Protein AF-A0A949LQY1-F1 (afdb_monomer)

Radius of gyration: 20.29 Å; Cα contacts (8 Å, |Δi|>4): 662; chains: 1; bounding box: 54×39×62 Å

Foldseek 3Di:
DDKQFPVNCVVQVPFWPVSCQVVDPQWDWDFFFDQFIFIAGVNDFPPQAAQATLEWEEEALHTDFPPDSPGRNRRDPTDTLPQFRIKDWAAAAPCVRRNDRQHGHYIYTHGDAADQADWDKDWDWDWDQLVVAGIKIKTKMKTKDNPDHSFKIKIKIWMWIKDFAQAAAVVVGGTRARIKIKTWMKMKMWGDPDPFKIKIKMKIKMKMKHKHTPDFDADPPPRAGPQHPRYHHDPDIDIDMDMDIDIDMWMWGHDVVDIDID

Nearest PDB structures (foldseek):
  4epa-assembly1_A  TM=8.582E-01  e=1.973E-13  Yersinia pestis
  6i97-assembly1_A  TM=8.049E-01  e=1.473E-07  Pseudomonas aeruginosa
  6z8a-assembly1_A  TM=8.174E-01  e=2.813E-07  Pseudomonas aeruginosa PAO1
  3fhh-assembly1_A  TM=7.488E-01  e=9.575E-08  Shigella dysenteriae
  7xzi-assembly1_7  TM=2.428E-01  e=5.463E-02  Chlamydomonas reinhardtii

Mean predicted aligned error: 7.13 Å

Solvent-accessible surface area (backbone atoms only — not comparable to full-atom values): 13639 Å² total; per-residue (Å²): 116,51,75,45,39,41,71,54,33,61,73,70,66,34,56,43,56,74,56,49,41,78,77,39,90,54,47,47,72,46,67,54,20,75,62,28,32,42,56,24,31,76,80,33,50,52,58,94,84,32,54,53,32,21,48,31,37,23,54,55,88,44,78,51,71,53,89,43,92,82,29,44,34,25,60,40,81,65,60,69,48,78,73,31,46,29,39,39,41,40,78,42,68,34,46,91,86,66,35,92,30,7,60,14,7,37,38,31,42,31,61,57,74,44,42,30,78,48,74,46,72,50,76,49,79,49,75,50,71,42,81,93,43,42,66,26,41,35,44,38,38,37,41,26,38,44,76,35,93,67,32,21,13,38,24,42,34,42,38,42,35,37,44,47,4,67,26,28,21,77,86,79,70,45,69,32,31,28,15,34,38,38,43,36,37,36,44,31,39,33,34,46,81,49,101,40,35,38,41,36,40,37,41,37,41,37,39,38,47,28,34,42,44,60,67,70,64,53,38,92,85,80,65,44,50,67,66,39,98,46,35,43,80,67,99,60,90,46,72,46,78,49,76,49,79,50,76,51,69,40,40,40,37,55,48,102,89,48,78,46,78,84

Sequence (262 aa):
MTALTDSFLAEQHDNSFADFAASVPGLSYASGGPTNNLIAIRGVTTGGSQLGSAVGLYLDDVPLGASTQFGLGFQSFNVNLFDLDRVEVLNGPQGTLYGSNALGGAIRYITKSPDLDTFSARGEIEGSDTGHSSDNDALRGMVNVPLLDGKAAIRVVGLQQFDSGYAQDPTHGRKDVGSARTLGGRISFLAQINEDVDIRLSAYLQGISAMGSDVALRDPVSHAAAAGPYDQSYALAQPSLNTVSVYSGVIDWNLQWAKLTS

Secondary structure (DSSP, 8-state):
-EEEEHHHHHHHT--SHHHHHTTSTTEEEEEEETTEEEEEETTB---TT-SS-SEEEEETTEEES--STTS-TT-------TTEEEEEEEES--HHHH-TT-SSEEEEEEEPPPPSS--EEEEEEEEEE-TTS-EEEEEEEEEEEEEETTTEEEEEEEEEEEE--SEEETTTTEEEETEEEEEEEEEEEEEEEETTEEEEEEEEEEEEEEES-S---B-TTT--BSS-SSB---SS--EEEEEEEEEEEEEEEEETTEEEE-

Structure (mmCIF, N/CA/C/O backbone):
data_AF-A0A949LQY1-F1
#
_entry.id   AF-A0A949LQY1-F1
#
loop_
_atom_site.group_PDB
_atom_site.id
_atom_site.type_symbol
_atom_site.label_atom_id
_atom_site.label_alt_id
_atom_site.label_comp_id
_atom_site.label_asym_id
_atom_site.label_entity_id
_atom_site.label_seq_id
_atom_site.pdbx_PDB_ins_code
_atom_site.Cartn_x
_atom_site.Cartn_y
_atom_site.Cartn_z
_atom_site.occupancy
_atom_site.B_iso_or_equiv
_atom_site.auth_seq_id
_atom_site.auth_comp_id
_atom_site.auth_asym_id
_atom_site.auth_atom_id
_atom_site.pdbx_PDB_model_num
ATOM 1 N N . MET A 1 1 ? -16.092 9.486 -6.643 1.00 82.56 1 MET A N 1
ATOM 2 C CA . MET A 1 1 ? -15.211 8.650 -5.811 1.00 82.56 1 MET A CA 1
ATOM 3 C C . MET A 1 1 ? -15.246 7.258 -6.398 1.00 82.56 1 MET A C 1
ATOM 5 O O . MET A 1 1 ? -16.330 6.828 -6.772 1.00 82.56 1 MET A O 1
ATOM 9 N N . THR A 1 2 ? -14.093 6.614 -6.513 1.00 91.06 2 THR A N 1
ATOM 10 C CA . THR A 1 2 ? -13.969 5.205 -6.906 1.00 91.06 2 THR A CA 1
ATOM 11 C C . THR A 1 2 ? -13.418 4.447 -5.706 1.00 91.06 2 THR A C 1
ATOM 13 O O . THR A 1 2 ? -12.510 4.959 -5.057 1.00 91.06 2 THR A O 1
ATOM 16 N N . ALA A 1 3 ? -13.970 3.280 -5.380 1.00 92.38 3 ALA A N 1
ATOM 17 C CA . ALA A 1 3 ? -13.478 2.432 -4.298 1.00 92.38 3 ALA A CA 1
ATOM 18 C C . ALA A 1 3 ? -13.227 1.022 -4.840 1.00 92.38 3 ALA A C 1
ATOM 20 O O . ALA A 1 3 ? -14.126 0.428 -5.432 1.00 92.38 3 ALA A O 1
ATOM 21 N N . LEU A 1 4 ? -12.009 0.524 -4.652 1.00 92.00 4 LEU A N 1
ATOM 22 C CA . LEU A 1 4 ? -11.552 -0.794 -5.081 1.00 92.00 4 LEU A CA 1
ATOM 23 C C . LEU A 1 4 ? -11.421 -1.668 -3.836 1.00 92.00 4 LEU A C 1
ATOM 25 O O . LEU A 1 4 ? -10.578 -1.390 -2.989 1.00 92.00 4 LEU A O 1
ATOM 29 N N . THR A 1 5 ? -12.290 -2.659 -3.672 1.00 93.25 5 THR A N 1
ATOM 30 C CA . THR A 1 5 ? -12.311 -3.523 -2.480 1.00 93.25 5 THR A CA 1
ATOM 31 C C . THR A 1 5 ? -11.233 -4.603 -2.547 1.00 93.25 5 THR A C 1
ATOM 33 O O . THR A 1 5 ? -10.771 -4.943 -3.633 1.00 93.25 5 THR A O 1
ATOM 36 N N . ASP A 1 6 ? -10.892 -5.207 -1.405 1.00 88.62 6 ASP A N 1
ATOM 37 C CA . ASP A 1 6 ? -9.996 -6.378 -1.330 1.00 88.62 6 ASP A CA 1
ATOM 38 C C . ASP A 1 6 ? -10.349 -7.461 -2.355 1.00 88.62 6 ASP A C 1
ATOM 40 O O . ASP A 1 6 ? -9.479 -7.974 -3.046 1.00 88.62 6 ASP A O 1
ATOM 44 N N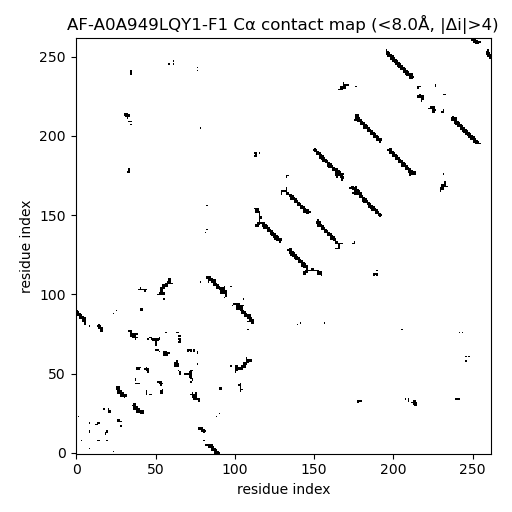 . SER A 1 7 ? -11.640 -7.779 -2.496 1.00 89.00 7 SER A N 1
ATOM 45 C CA . SER A 1 7 ? -12.101 -8.790 -3.449 1.00 89.00 7 SER A CA 1
ATOM 46 C C . SER A 1 7 ? -11.804 -8.409 -4.897 1.00 89.00 7 SER A C 1
ATOM 48 O O . SER A 1 7 ? -11.427 -9.272 -5.678 1.00 89.00 7 SER A O 1
ATOM 50 N N . PHE A 1 8 ? -11.967 -7.131 -5.251 1.00 90.25 8 PHE A N 1
ATOM 51 C CA . PHE A 1 8 ? -11.693 -6.641 -6.599 1.00 90.25 8 PHE A CA 1
ATOM 52 C C . PHE A 1 8 ? -10.191 -6.663 -6.892 1.00 90.25 8 PHE A C 1
ATOM 54 O O . PHE A 1 8 ? -9.782 -7.179 -7.926 1.00 90.25 8 PHE A O 1
ATOM 61 N N . LEU A 1 9 ? -9.378 -6.152 -5.960 1.00 87.88 9 LEU A N 1
ATOM 62 C CA . LEU A 1 9 ? -7.919 -6.129 -6.091 1.00 87.88 9 LEU A CA 1
ATOM 63 C C . LEU A 1 9 ? -7.361 -7.553 -6.206 1.00 87.88 9 LEU A C 1
ATOM 65 O O . LEU A 1 9 ? -6.549 -7.833 -7.080 1.00 87.88 9 LEU A O 1
ATOM 69 N N . ALA A 1 10 ? -7.864 -8.478 -5.383 1.00 86.75 10 ALA A N 1
ATOM 70 C CA . ALA A 1 10 ? -7.473 -9.882 -5.442 1.00 86.75 10 ALA A CA 1
ATOM 71 C C . ALA A 1 10 ? -7.901 -10.567 -6.753 1.00 86.75 10 ALA A C 1
ATOM 73 O O . ALA A 1 10 ? -7.142 -11.369 -7.285 1.00 86.75 10 ALA A O 1
ATOM 74 N N . GLU A 1 11 ? -9.091 -10.264 -7.283 1.00 88.12 11 GLU A N 1
ATOM 75 C CA . GLU A 1 11 ? -9.576 -10.832 -8.550 1.00 88.12 11 GLU A CA 1
ATOM 76 C C . GLU A 1 11 ? -8.788 -10.320 -9.765 1.00 88.12 11 GLU A C 1
ATOM 78 O O . GLU A 1 11 ? -8.568 -11.071 -10.713 1.00 88.12 11 GLU A O 1
ATOM 83 N N . GLN A 1 12 ? -8.345 -9.059 -9.740 1.00 87.00 12 GLN A N 1
ATOM 84 C CA . GLN A 1 12 ? -7.507 -8.478 -10.794 1.00 87.00 12 GLN A CA 1
ATOM 85 C C . GLN A 1 12 ? -6.016 -8.811 -10.648 1.00 87.00 12 GLN A C 1
ATOM 87 O O . GLN A 1 12 ? -5.248 -8.508 -11.555 1.00 87.00 12 GLN A O 1
ATOM 92 N N . HIS A 1 13 ? -5.613 -9.464 -9.550 1.00 85.50 13 HIS A N 1
ATOM 93 C CA . HIS A 1 13 ? -4.207 -9.640 -9.174 1.00 85.50 13 HIS A CA 1
ATOM 94 C C . HIS A 1 13 ? -3.453 -8.304 -9.055 1.00 85.50 13 HIS A C 1
ATOM 96 O O . HIS A 1 13 ? -2.264 -8.212 -9.356 1.00 85.50 13 HIS A O 1
ATOM 102 N N . ASP A 1 14 ? -4.151 -7.264 -8.592 1.00 84.94 14 ASP A N 1
ATOM 103 C CA . ASP A 1 14 ? -3.553 -5.958 -8.352 1.00 84.94 14 ASP A CA 1
ATOM 104 C C . ASP A 1 14 ? -2.689 -6.030 -7.088 1.00 84.94 14 ASP A C 1
ATOM 106 O O . ASP A 1 14 ? -3.180 -6.238 -5.974 1.00 84.94 14 ASP A O 1
ATOM 110 N N . ASN A 1 15 ? -1.387 -5.825 -7.258 1.00 81.81 15 ASN A N 1
ATOM 111 C CA . ASN A 1 15 ? -0.383 -6.004 -6.212 1.00 81.81 15 ASN A CA 1
ATOM 112 C C . ASN A 1 15 ? 0.335 -4.701 -5.852 1.00 81.81 15 ASN A C 1
ATOM 114 O O . ASN A 1 15 ? 0.941 -4.580 -4.781 1.00 81.81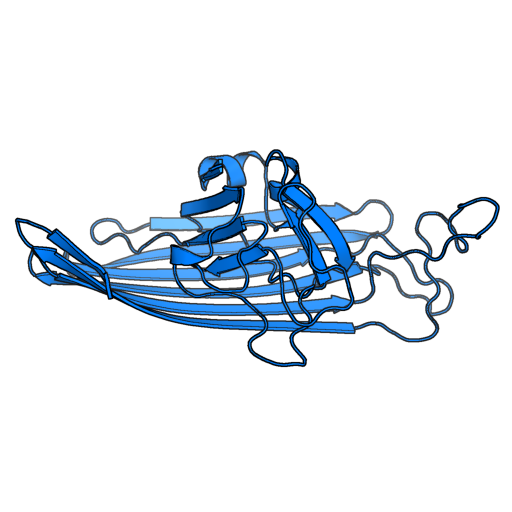 15 ASN A O 1
ATOM 118 N N . SER A 1 16 ? 0.251 -3.725 -6.747 1.00 81.75 16 SER A N 1
ATOM 119 C CA . SER A 1 16 ? 0.954 -2.459 -6.692 1.00 81.75 16 SER A CA 1
ATOM 120 C C . SER A 1 16 ? 0.066 -1.303 -7.144 1.00 81.75 16 SER A C 1
ATOM 122 O O . SER A 1 16 ? -1.012 -1.481 -7.713 1.00 81.75 16 SER A O 1
ATOM 124 N N . PHE A 1 17 ? 0.553 -0.080 -6.937 1.00 83.81 17 PHE A N 1
ATOM 125 C CA . PHE A 1 17 ? -0.104 1.116 -7.454 1.00 83.81 17 PHE A CA 1
ATOM 126 C C . PHE A 1 17 ? -0.355 1.072 -8.969 1.00 83.81 17 PHE A C 1
ATOM 128 O O . PHE A 1 17 ? -1.391 1.545 -9.435 1.00 83.81 17 PHE A O 1
ATOM 135 N N . ALA A 1 18 ? 0.599 0.536 -9.732 1.00 82.19 18 ALA A N 1
ATOM 136 C CA . ALA A 1 18 ? 0.534 0.507 -11.188 1.00 82.19 18 ALA A CA 1
ATOM 137 C C . ALA A 1 18 ? -0.649 -0.330 -11.697 1.00 82.19 18 ALA A C 1
ATOM 139 O O . ALA A 1 18 ? -1.307 0.077 -12.656 1.00 82.19 18 ALA A O 1
ATOM 140 N N . ASP A 1 19 ? -0.943 -1.438 -11.016 1.00 85.38 19 ASP A N 1
ATOM 141 C CA . ASP A 1 19 ? -1.938 -2.420 -11.452 1.00 85.38 19 ASP A CA 1
ATOM 142 C C . ASP A 1 19 ? -3.348 -1.831 -11.348 1.00 85.38 19 ASP A C 1
ATOM 144 O O . ASP A 1 19 ? -4.066 -1.689 -12.344 1.00 85.38 19 ASP A O 1
ATOM 148 N N . PHE A 1 20 ? -3.694 -1.304 -10.167 1.00 87.75 20 PHE A N 1
ATOM 149 C CA . PHE A 1 20 ? -5.020 -0.733 -9.968 1.00 87.75 20 PHE A CA 1
ATOM 150 C C . PHE A 1 20 ? -5.194 0.627 -10.659 1.00 87.75 20 PHE A C 1
ATOM 152 O O . PHE A 1 20 ? -6.325 1.031 -10.939 1.00 87.75 20 PHE A O 1
ATOM 159 N N . ALA A 1 21 ? -4.115 1.367 -10.952 1.00 87.25 21 ALA A N 1
ATOM 160 C CA . ALA A 1 21 ? -4.230 2.695 -11.556 1.00 87.25 21 ALA A CA 1
ATOM 161 C C . ALA A 1 21 ? -4.953 2.660 -12.912 1.00 87.25 21 ALA A C 1
ATOM 163 O O . ALA A 1 21 ? -5.701 3.587 -13.232 1.00 87.25 21 ALA A O 1
ATOM 164 N N . ALA A 1 22 ? -4.782 1.576 -13.675 1.00 85.56 22 ALA A N 1
ATOM 165 C CA . ALA A 1 22 ? -5.444 1.366 -14.960 1.00 85.56 22 ALA A CA 1
ATOM 166 C C . ALA A 1 22 ? -6.965 1.156 -14.839 1.00 85.56 22 ALA A C 1
ATOM 168 O O . ALA A 1 22 ? -7.702 1.449 -15.784 1.00 85.56 22 ALA A O 1
ATOM 169 N N . SER A 1 23 ? -7.456 0.696 -13.684 1.00 88.62 23 SER A N 1
ATOM 170 C CA . SER A 1 23 ? -8.883 0.436 -13.459 1.00 88.62 23 SER A CA 1
ATOM 171 C C . SER A 1 23 ? -9.672 1.677 -13.016 1.00 88.62 23 SER A C 1
ATOM 173 O O . SER A 1 23 ? -10.905 1.650 -12.969 1.00 88.62 23 SER A O 1
ATOM 175 N N . VAL A 1 24 ? -8.998 2.801 -12.732 1.00 91.06 24 VAL A N 1
ATOM 176 C CA . VAL A 1 24 ? -9.630 4.015 -12.199 1.00 91.06 24 VAL A CA 1
ATOM 177 C C . VAL A 1 24 ? -9.727 5.114 -13.268 1.00 91.06 24 VAL A C 1
ATOM 179 O O . VAL A 1 24 ? -8.718 5.701 -13.661 1.00 91.06 24 VAL A O 1
ATOM 182 N N . PRO A 1 25 ? -10.941 5.507 -13.700 1.00 89.44 25 PRO A N 1
ATOM 183 C CA . PRO A 1 25 ? -11.101 6.559 -14.697 1.00 89.44 25 PRO A CA 1
ATOM 184 C C . PRO A 1 25 ? -10.552 7.913 -14.237 1.00 89.44 25 PRO A C 1
ATOM 186 O O . PRO A 1 25 ? -10.909 8.426 -13.173 1.00 89.44 25 PRO A O 1
ATOM 189 N N . GLY A 1 26 ? -9.739 8.535 -15.091 1.00 87.62 26 GLY A N 1
ATOM 190 C CA . GLY A 1 26 ? -9.148 9.847 -14.833 1.00 87.62 26 GLY A CA 1
ATOM 191 C C . GLY A 1 26 ? -7.946 9.822 -13.890 1.00 87.62 26 GLY A C 1
ATOM 192 O O . GLY A 1 26 ? -7.373 10.887 -13.660 1.00 87.62 26 GLY A O 1
ATOM 193 N N . LEU A 1 27 ? -7.551 8.652 -13.381 1.00 89.25 27 LEU A N 1
ATOM 194 C CA . LEU A 1 27 ? -6.242 8.434 -12.783 1.00 89.25 27 LEU A CA 1
ATOM 195 C C . LEU A 1 27 ? -5.252 8.094 -13.901 1.00 89.25 27 LEU A C 1
ATOM 197 O O . LEU A 1 27 ? -5.554 7.343 -14.823 1.00 89.25 27 LEU A O 1
ATOM 201 N N . SER A 1 28 ? -4.075 8.695 -13.843 1.00 88.12 28 SER A N 1
ATOM 202 C CA . SER A 1 28 ? -2.968 8.392 -14.742 1.00 88.12 28 SER A CA 1
ATOM 203 C C . SER A 1 28 ? -1.668 8.521 -13.972 1.00 88.12 28 SER A C 1
ATOM 205 O O . SER A 1 28 ? -1.584 9.291 -13.011 1.00 88.12 28 SER A O 1
ATOM 207 N N . TYR A 1 29 ? -0.654 7.782 -14.395 1.00 84.94 29 TYR A N 1
ATOM 208 C CA . TYR A 1 29 ? 0.667 7.889 -13.809 1.00 84.94 29 TYR A CA 1
ATOM 209 C C . TYR A 1 29 ? 1.750 7.769 -14.874 1.00 84.94 29 TYR A C 1
ATOM 211 O O . TYR A 1 29 ? 1.517 7.239 -15.960 1.00 84.94 29 TYR A O 1
ATOM 219 N N . ALA A 1 30 ? 2.931 8.280 -14.553 1.00 82.00 30 ALA A N 1
ATOM 220 C CA . ALA A 1 30 ? 4.146 8.049 -15.316 1.00 82.00 30 ALA A CA 1
ATOM 221 C C . ALA A 1 30 ? 5.200 7.449 -14.382 1.00 82.00 30 ALA A C 1
ATOM 223 O O . ALA A 1 30 ? 5.549 8.076 -13.379 1.00 82.00 30 ALA A O 1
ATOM 224 N N . SER A 1 31 ? 5.682 6.246 -14.705 1.00 79.69 31 SER A N 1
ATOM 225 C CA . SER A 1 31 ? 6.779 5.609 -13.970 1.00 79.69 31 SER A CA 1
ATOM 226 C C . SER A 1 31 ? 8.123 6.192 -14.399 1.00 79.69 31 SER A C 1
ATOM 228 O O . SER A 1 31 ? 8.407 6.330 -15.589 1.00 79.69 31 SER A O 1
ATOM 230 N N . GLY A 1 32 ? 8.952 6.528 -13.419 1.00 77.12 32 GLY A N 1
ATOM 231 C CA . GLY A 1 32 ? 10.391 6.731 -13.565 1.00 77.12 32 GLY A CA 1
ATOM 232 C C . GLY A 1 32 ? 11.205 5.563 -12.999 1.00 77.12 32 GLY A C 1
ATOM 233 O O . GLY A 1 32 ? 12.428 5.664 -12.927 1.00 77.12 32 GLY A O 1
ATOM 234 N N . GLY A 1 33 ? 10.552 4.487 -12.564 1.00 79.19 33 GLY A N 1
ATOM 235 C CA . GLY A 1 33 ? 11.136 3.342 -11.873 1.00 79.19 33 GLY A CA 1
ATOM 236 C C . GLY A 1 33 ? 10.279 2.904 -10.678 1.00 79.19 33 GLY A C 1
ATOM 237 O O . GLY A 1 33 ? 9.401 3.651 -10.238 1.00 79.19 33 GLY A O 1
ATOM 238 N N . PRO A 1 34 ? 10.580 1.752 -10.057 1.00 77.19 34 PRO A N 1
ATOM 239 C CA . PRO A 1 34 ? 9.692 1.132 -9.066 1.00 77.19 34 PRO A CA 1
ATOM 240 C C . PRO A 1 34 ? 9.375 1.961 -7.812 1.00 77.19 34 PRO A C 1
ATOM 242 O O . PRO A 1 34 ? 8.372 1.727 -7.140 1.00 77.19 34 PRO A O 1
ATOM 245 N N . THR A 1 35 ? 10.221 2.942 -7.483 1.00 76.56 35 THR A N 1
ATOM 246 C CA . THR A 1 35 ? 10.049 3.841 -6.326 1.00 76.56 35 THR A CA 1
ATOM 247 C C . THR A 1 35 ? 9.739 5.287 -6.727 1.00 76.56 35 THR A C 1
ATOM 249 O O . THR A 1 35 ? 9.868 6.195 -5.905 1.00 76.56 35 THR A O 1
ATOM 252 N N . ASN A 1 36 ? 9.433 5.548 -7.998 1.00 76.69 36 ASN A N 1
ATOM 253 C CA . ASN A 1 36 ? 9.287 6.898 -8.531 1.00 76.69 36 ASN A CA 1
ATOM 254 C C . ASN A 1 36 ? 8.146 6.933 -9.551 1.00 76.69 36 ASN A C 1
ATOM 256 O O . ASN A 1 36 ? 8.359 6.637 -10.721 1.00 76.69 36 ASN A O 1
ATOM 260 N N . ASN A 1 37 ? 6.946 7.318 -9.111 1.00 78.00 37 ASN A N 1
ATOM 261 C CA . ASN A 1 37 ? 5.798 7.485 -9.997 1.00 78.00 37 ASN A CA 1
ATOM 262 C C . ASN A 1 37 ? 5.235 8.894 -9.855 1.00 78.00 37 ASN A C 1
ATOM 264 O O . ASN A 1 37 ? 4.895 9.344 -8.758 1.00 78.00 37 ASN A O 1
ATOM 268 N N . LEU A 1 38 ? 5.061 9.565 -10.987 1.00 81.31 38 LEU A N 1
ATOM 269 C CA . LEU A 1 38 ? 4.325 10.813 -11.058 1.00 81.31 38 LEU A CA 1
ATOM 270 C C . LEU A 1 38 ? 2.838 10.502 -11.204 1.00 81.31 38 LEU A C 1
ATOM 272 O O . LEU A 1 38 ? 2.417 9.989 -12.237 1.00 81.31 38 LEU A O 1
ATOM 276 N N . ILE A 1 39 ? 2.046 10.832 -10.188 1.00 84.25 39 ILE A N 1
ATOM 277 C CA . ILE A 1 39 ? 0.601 10.590 -10.180 1.00 84.25 39 ILE A CA 1
ATOM 278 C C . ILE A 1 39 ? -0.133 11.846 -10.658 1.00 84.25 39 ILE A C 1
ATOM 280 O O . ILE A 1 39 ? 0.217 12.975 -10.295 1.00 84.25 39 ILE A O 1
ATOM 284 N N . ALA A 1 40 ? -1.171 11.651 -11.469 1.00 87.38 40 ALA A N 1
ATOM 285 C CA . ALA A 1 40 ? -2.065 12.705 -11.914 1.00 87.38 40 ALA A CA 1
ATOM 286 C C . ALA A 1 40 ? -3.522 12.236 -11.867 1.00 87.38 40 ALA A C 1
ATOM 288 O O . ALA A 1 40 ? -3.864 11.173 -12.385 1.00 87.38 40 ALA A O 1
ATOM 289 N N . ILE A 1 41 ? -4.397 13.069 -11.304 1.00 87.88 41 ILE A N 1
ATOM 290 C CA . ILE A 1 41 ? -5.848 12.867 -11.341 1.00 87.88 41 ILE A CA 1
ATOM 291 C C . ILE A 1 41 ? -6.464 13.991 -12.170 1.00 87.88 41 ILE A C 1
ATOM 293 O O . ILE A 1 41 ? -6.213 15.169 -11.916 1.00 87.88 41 ILE A O 1
ATOM 297 N N . ARG A 1 42 ? -7.251 13.629 -13.191 1.00 87.56 42 ARG A N 1
ATOM 298 C CA . ARG A 1 42 ? -7.832 14.551 -14.187 1.00 87.56 42 ARG A CA 1
ATOM 299 C C . ARG A 1 42 ? -6.783 15.457 -14.850 1.00 87.56 42 ARG A C 1
ATOM 301 O O . ARG A 1 42 ? -7.055 16.619 -15.137 1.00 87.56 42 ARG A O 1
ATOM 308 N N . GLY A 1 43 ? -5.575 14.931 -15.061 1.00 85.06 43 GLY A N 1
ATOM 309 C CA . GLY A 1 43 ? -4.448 15.668 -15.642 1.00 85.06 43 GLY A CA 1
ATOM 310 C C . GLY A 1 43 ? -3.794 16.694 -14.708 1.00 85.06 43 GLY A C 1
ATOM 311 O O . GLY A 1 43 ? -2.880 17.396 -15.131 1.00 85.06 43 GLY A O 1
ATOM 312 N N . VAL A 1 44 ? -4.224 16.791 -13.446 1.00 84.19 44 VAL A N 1
ATOM 313 C CA . VAL A 1 44 ? -3.619 17.693 -12.462 1.00 84.19 44 VAL A CA 1
ATOM 314 C C . VAL A 1 44 ? -2.447 16.984 -11.791 1.00 84.19 44 VAL A C 1
ATOM 316 O O . VAL A 1 44 ? -2.626 15.983 -11.097 1.00 84.19 44 VAL A O 1
ATOM 319 N N . THR A 1 45 ? -1.246 17.517 -11.998 1.00 82.31 45 THR A N 1
ATOM 320 C CA . THR A 1 45 ? 0.004 17.035 -11.406 1.00 82.31 45 THR A CA 1
ATOM 321 C C . THR A 1 45 ? 0.976 18.194 -11.212 1.00 82.31 45 THR A C 1
ATOM 323 O O . THR A 1 45 ? 0.871 19.221 -11.882 1.00 82.31 45 THR A O 1
ATOM 326 N N . THR A 1 46 ? 1.922 18.042 -10.293 1.00 72.50 46 THR A N 1
ATOM 327 C CA . THR A 1 46 ? 3.002 19.010 -10.048 1.00 72.50 46 THR A CA 1
ATOM 328 C C . THR A 1 46 ? 4.201 18.802 -10.984 1.00 72.50 46 THR A C 1
ATOM 330 O O . THR A 1 46 ? 5.127 19.616 -11.013 1.00 72.50 46 THR A O 1
ATOM 333 N N . GLY A 1 47 ? 4.174 17.742 -11.802 1.00 71.38 47 GLY A N 1
ATOM 334 C CA . GLY A 1 47 ? 5.278 17.370 -12.685 1.00 71.38 47 GLY A CA 1
ATOM 335 C C . GLY A 1 47 ? 6.459 16.748 -11.930 1.00 71.38 47 GLY A C 1
ATOM 336 O O . GLY A 1 47 ? 6.483 16.671 -10.705 1.00 71.38 47 GLY A O 1
ATOM 337 N N . GLY A 1 48 ? 7.480 16.308 -12.667 1.00 63.19 48 GLY A N 1
ATOM 338 C CA . GLY A 1 48 ? 8.637 15.590 -12.113 1.00 63.19 48 GLY A CA 1
ATOM 339 C C . GLY A 1 48 ? 9.719 16.466 -11.468 1.00 63.19 48 GLY A C 1
ATOM 340 O O . GLY A 1 48 ? 10.865 16.039 -11.381 1.00 63.19 48 GLY A O 1
ATOM 341 N N . SER A 1 49 ? 9.433 17.717 -11.092 1.00 58.19 49 SER A N 1
ATOM 342 C CA . SER A 1 49 ? 10.470 18.650 -10.593 1.00 58.19 49 SER A CA 1
ATOM 343 C C . SER A 1 49 ? 10.022 19.553 -9.441 1.00 58.19 49 SER A C 1
ATOM 345 O O . SER A 1 49 ? 10.775 20.430 -9.024 1.00 58.19 49 SER A O 1
ATOM 347 N N . GLN A 1 50 ? 8.811 19.359 -8.918 1.00 61.28 50 GLN A N 1
ATOM 348 C CA . GLN A 1 50 ? 8.283 20.142 -7.802 1.00 61.28 50 GLN A CA 1
ATOM 349 C C . GLN A 1 50 ? 8.306 19.344 -6.490 1.00 61.28 50 GLN A C 1
ATOM 351 O O . GLN A 1 50 ? 8.219 18.117 -6.474 1.00 61.28 50 GLN A O 1
ATOM 356 N N . LEU A 1 51 ? 8.432 20.071 -5.377 1.00 58.09 51 LEU A N 1
ATOM 357 C CA . LEU A 1 51 ? 8.558 19.509 -4.025 1.00 58.09 51 LEU A CA 1
ATOM 358 C C . LEU A 1 51 ? 7.225 18.999 -3.444 1.00 58.09 51 LEU A C 1
ATOM 360 O O . LEU A 1 51 ? 7.232 18.225 -2.496 1.00 58.09 51 LEU A O 1
ATOM 364 N N . GLY A 1 52 ? 6.085 19.432 -3.991 1.00 62.88 52 GLY A N 1
ATOM 365 C CA . GLY A 1 52 ? 4.748 19.004 -3.563 1.00 62.88 52 GLY A CA 1
ATOM 366 C C . GLY A 1 52 ? 4.121 17.996 -4.525 1.00 62.88 52 GLY A C 1
ATOM 367 O O . GLY A 1 52 ? 4.494 17.943 -5.696 1.00 62.88 52 GLY A O 1
ATOM 368 N N . SER A 1 53 ? 3.139 17.231 -4.044 1.00 73.12 53 SER A N 1
ATOM 369 C CA . SER A 1 53 ? 2.266 16.399 -4.886 1.00 73.12 53 SER A CA 1
ATOM 370 C C . SER A 1 53 ? 0.923 17.100 -5.104 1.00 73.12 53 SER A C 1
ATOM 372 O O . SER A 1 53 ? 0.389 17.719 -4.185 1.00 73.12 53 SER A O 1
ATOM 374 N N . ALA A 1 54 ? 0.356 16.992 -6.308 1.00 80.06 54 ALA A N 1
ATOM 375 C CA . ALA A 1 54 ? -1.013 17.446 -6.573 1.00 80.06 54 ALA A CA 1
ATOM 376 C C . ALA A 1 54 ? -2.073 16.462 -6.055 1.00 80.06 54 ALA A C 1
ATOM 378 O O . ALA A 1 54 ? -3.244 16.831 -5.944 1.00 80.06 54 ALA A O 1
ATOM 379 N N . VAL A 1 55 ? -1.671 15.214 -5.805 1.00 84.38 55 VAL A N 1
ATOM 380 C CA . VAL A 1 55 ? -2.528 14.122 -5.345 1.00 84.38 55 VAL A CA 1
ATOM 381 C C . VAL A 1 55 ? -2.033 13.652 -3.983 1.00 84.38 55 VAL A C 1
ATOM 383 O O . VAL A 1 55 ? -0.885 13.223 -3.848 1.00 84.38 55 VAL A O 1
ATOM 386 N N . GLY A 1 56 ? -2.894 13.726 -2.973 1.00 85.50 56 GLY A N 1
ATOM 387 C CA . GLY A 1 56 ? -2.545 13.315 -1.618 1.00 85.50 56 GLY A CA 1
ATOM 388 C C . GLY A 1 56 ? -2.625 11.799 -1.497 1.00 85.50 56 GLY A C 1
ATOM 389 O O . GLY A 1 56 ? -3.628 11.219 -1.899 1.00 85.50 56 GLY A O 1
ATOM 390 N N . LEU A 1 57 ? -1.597 11.152 -0.958 1.00 86.62 57 LEU A N 1
ATOM 391 C CA . LEU A 1 57 ? -1.633 9.724 -0.646 1.00 86.62 57 LEU A CA 1
ATOM 392 C C . LEU A 1 57 ? -1.845 9.556 0.858 1.00 86.62 57 LEU A C 1
ATOM 394 O O . LEU A 1 57 ? -1.303 10.332 1.639 1.00 86.62 57 LEU A O 1
ATOM 398 N N . TYR A 1 58 ? -2.624 8.560 1.270 1.00 88.38 58 TYR A N 1
ATOM 399 C CA . TYR A 1 58 ? -2.917 8.283 2.679 1.00 88.38 58 TYR A CA 1
ATOM 400 C C . TYR A 1 58 ? -2.916 6.782 2.939 1.00 88.38 58 TYR A C 1
ATOM 402 O O . TYR A 1 58 ? -3.479 6.033 2.146 1.00 88.38 58 TYR A O 1
ATOM 410 N N . LEU A 1 59 ? -2.332 6.355 4.057 1.00 90.50 59 LEU A N 1
ATOM 411 C CA . LEU A 1 59 ? -2.543 5.027 4.628 1.00 90.50 59 LEU A CA 1
ATOM 412 C C . LEU A 1 59 ? -3.442 5.197 5.846 1.00 90.50 59 LEU A C 1
ATOM 414 O O . LEU A 1 59 ? -3.070 5.874 6.805 1.00 90.50 59 LEU A O 1
ATOM 418 N N . ASP A 1 60 ? -4.632 4.617 5.778 1.00 90.00 60 ASP A N 1
ATOM 419 C CA . ASP A 1 60 ? -5.774 4.966 6.610 1.00 90.00 60 ASP A CA 1
ATOM 420 C C . ASP A 1 60 ? -6.027 6.491 6.567 1.00 90.00 60 ASP A C 1
ATOM 422 O O . ASP A 1 60 ? -6.395 7.043 5.524 1.00 90.00 60 ASP A O 1
ATOM 426 N N . ASP A 1 61 ? -5.790 7.176 7.687 1.00 86.50 61 ASP A N 1
ATOM 427 C CA . ASP A 1 61 ? -5.922 8.628 7.843 1.00 86.50 61 ASP A CA 1
ATOM 428 C C . ASP A 1 61 ? -4.568 9.343 7.956 1.00 86.50 61 ASP A C 1
ATOM 430 O O . ASP A 1 61 ? -4.507 10.561 8.128 1.00 86.50 61 ASP A O 1
ATOM 434 N N . VAL A 1 62 ? -3.459 8.607 7.824 1.00 87.31 62 VAL A N 1
ATOM 435 C CA . VAL A 1 62 ? -2.114 9.180 7.892 1.00 87.31 62 VAL A CA 1
ATOM 436 C C . VAL A 1 62 ? -1.647 9.568 6.488 1.00 87.31 62 VAL A C 1
ATOM 438 O O . VAL A 1 62 ? -1.573 8.697 5.617 1.00 87.31 62 VAL A O 1
ATOM 441 N N . PRO A 1 63 ? -1.296 10.844 6.236 1.00 84.75 63 PRO A N 1
ATOM 442 C CA . PRO A 1 63 ? -0.767 11.257 4.943 1.00 84.75 63 PRO A CA 1
ATOM 443 C C . PRO A 1 63 ? 0.575 10.577 4.659 1.00 84.75 63 PRO A C 1
ATOM 445 O O . PRO A 1 63 ? 1.531 10.696 5.425 1.00 84.75 63 PRO A O 1
ATOM 448 N N . LEU A 1 64 ? 0.653 9.916 3.510 1.00 79.69 64 LEU A N 1
ATOM 449 C CA . LEU A 1 64 ? 1.886 9.466 2.886 1.00 79.69 64 LEU A CA 1
ATOM 450 C C . LEU A 1 64 ? 2.355 10.580 1.950 1.00 79.69 64 LEU A C 1
ATOM 452 O O . LEU A 1 64 ? 1.687 10.937 0.981 1.00 79.69 64 LEU A O 1
ATOM 456 N N . GLY A 1 65 ? 3.493 11.189 2.248 1.00 68.50 65 GLY A N 1
ATOM 457 C CA . GLY A 1 65 ? 3.936 12.339 1.478 1.00 68.50 65 GLY A CA 1
ATOM 458 C C . GLY A 1 65 ? 5.288 12.847 1.919 1.00 68.50 65 GLY A C 1
ATOM 459 O O . GLY A 1 65 ? 5.712 12.664 3.059 1.00 68.50 65 GLY A O 1
ATOM 460 N N . ALA A 1 66 ? 5.951 13.534 1.002 1.00 57.59 66 ALA A N 1
ATOM 461 C CA . ALA A 1 66 ? 7.127 14.309 1.313 1.00 57.59 66 ALA A CA 1
ATOM 462 C C . ALA A 1 66 ? 6.808 15.417 2.327 1.00 57.59 66 ALA A C 1
ATOM 464 O O . ALA A 1 66 ? 6.227 16.445 1.992 1.00 57.59 66 ALA A O 1
ATOM 465 N N . SER A 1 67 ? 7.225 15.219 3.573 1.00 46.97 67 SER A N 1
ATOM 466 C CA . SER A 1 67 ? 7.263 16.254 4.613 1.00 46.97 67 SER A CA 1
ATOM 467 C C . SER A 1 67 ? 8.574 17.053 4.596 1.00 46.97 67 SER A C 1
ATOM 469 O O . SER A 1 67 ? 8.772 17.946 5.417 1.00 46.97 67 SER A O 1
ATOM 471 N N . THR A 1 68 ? 9.487 16.741 3.667 1.00 45.34 68 THR A N 1
ATOM 472 C CA . THR A 1 68 ? 10.815 17.357 3.562 1.00 45.34 68 THR A CA 1
ATOM 473 C C . THR A 1 68 ? 11.120 17.776 2.126 1.00 45.34 68 THR A C 1
ATOM 475 O O . THR A 1 68 ? 10.646 17.156 1.181 1.00 45.34 68 THR A O 1
ATOM 478 N N . GLN A 1 69 ? 11.992 18.775 1.964 1.00 40.88 69 GLN A N 1
ATOM 479 C CA . GLN A 1 69 ? 12.511 19.250 0.670 1.00 40.88 69 GLN A CA 1
ATOM 480 C C . GLN A 1 69 ? 13.233 18.178 -0.175 1.00 40.88 69 GLN A C 1
ATOM 482 O O . GLN A 1 69 ? 13.538 18.419 -1.338 1.00 40.88 69 GLN A O 1
ATOM 487 N N . PHE A 1 70 ? 13.542 17.016 0.409 1.00 48.00 70 PHE A N 1
ATOM 488 C CA . PHE A 1 70 ? 14.167 15.880 -0.275 1.00 48.00 70 PHE A CA 1
ATOM 489 C C . PHE A 1 70 ? 13.170 14.766 -0.601 1.00 48.00 70 PHE A C 1
ATOM 491 O O . PHE A 1 70 ? 13.472 13.884 -1.403 1.00 48.00 70 PHE A O 1
ATOM 498 N N . GLY A 1 71 ? 11.974 14.812 -0.009 1.00 52.16 71 GLY A N 1
ATOM 499 C CA . GLY A 1 71 ? 10.838 14.062 -0.503 1.00 52.16 71 GLY A CA 1
ATOM 500 C C . GLY A 1 71 ? 10.370 14.761 -1.771 1.00 52.16 71 GLY A C 1
ATOM 501 O O . GLY A 1 71 ? 9.691 15.779 -1.750 1.00 52.16 71 GLY A O 1
ATOM 502 N N . LEU A 1 72 ? 10.831 14.284 -2.908 1.00 52.84 72 LEU A N 1
ATOM 503 C CA . LEU A 1 72 ? 10.382 14.831 -4.171 1.00 52.84 72 LEU A CA 1
ATOM 504 C C . LEU A 1 72 ? 8.923 14.395 -4.400 1.00 52.84 72 LEU A C 1
ATOM 506 O O . LEU A 1 72 ? 8.585 13.250 -4.102 1.00 52.84 72 LEU A O 1
ATOM 510 N N . GLY A 1 73 ? 8.057 15.270 -4.925 1.00 49.25 73 GLY A N 1
ATOM 511 C CA . GLY A 1 73 ? 6.606 15.030 -5.076 1.00 49.25 73 GLY A CA 1
ATOM 512 C C . GLY A 1 73 ? 6.205 13.878 -6.015 1.00 49.25 73 GLY A C 1
ATOM 513 O O . GLY A 1 73 ? 5.022 13.635 -6.225 1.00 49.25 73 GLY A O 1
ATOM 514 N N . PHE A 1 74 ? 7.192 13.181 -6.572 1.00 51.00 74 PHE A N 1
ATOM 515 C CA . PHE A 1 74 ? 7.101 12.023 -7.462 1.00 51.00 74 PHE A CA 1
ATOM 516 C C . PHE A 1 74 ? 7.583 10.717 -6.796 1.00 51.00 74 PHE A C 1
ATOM 518 O O . PHE A 1 74 ? 7.597 9.656 -7.413 1.00 51.00 74 PHE A O 1
ATOM 525 N N . GLN A 1 75 ? 7.944 10.759 -5.509 1.00 58.59 75 GLN A N 1
ATOM 526 C CA . GLN A 1 75 ? 8.108 9.558 -4.688 1.00 58.59 75 GLN A CA 1
ATOM 527 C C . GLN A 1 75 ? 6.713 8.995 -4.395 1.00 58.59 75 GLN A C 1
ATOM 529 O O . GLN A 1 75 ? 6.052 9.383 -3.432 1.00 58.59 75 GLN A O 1
ATOM 534 N N . SER A 1 76 ? 6.233 8.119 -5.274 1.00 61.25 76 SER A N 1
ATOM 535 C CA . SER A 1 76 ? 5.026 7.351 -5.006 1.00 61.25 76 SER A CA 1
ATOM 536 C C . SER A 1 76 ? 5.367 6.259 -4.007 1.00 61.25 76 SER A C 1
ATOM 538 O O . SER A 1 76 ? 6.241 5.423 -4.242 1.00 61.25 76 SER A O 1
ATOM 540 N N . PHE A 1 77 ? 4.684 6.291 -2.869 1.00 69.62 77 PHE A N 1
ATOM 541 C CA . PHE A 1 77 ? 4.730 5.209 -1.905 1.00 69.62 77 PHE A CA 1
ATOM 542 C C . PHE A 1 77 ? 3.886 4.070 -2.470 1.00 69.62 77 PHE A C 1
ATOM 544 O O . PHE A 1 77 ? 2.657 4.107 -2.412 1.00 69.62 77 PHE A O 1
ATOM 551 N N . ASN A 1 78 ? 4.556 3.094 -3.080 1.00 77.00 78 ASN A N 1
ATOM 552 C CA . ASN A 1 78 ? 3.920 1.903 -3.625 1.00 77.00 78 ASN A CA 1
ATOM 553 C C . ASN A 1 78 ? 3.540 0.974 -2.464 1.00 77.00 78 ASN A C 1
ATOM 555 O O . ASN A 1 78 ? 4.298 0.081 -2.096 1.00 77.00 78 ASN A O 1
ATOM 559 N N . VAL A 1 79 ? 2.425 1.281 -1.800 1.00 84.06 79 VAL A N 1
ATOM 560 C CA . VAL A 1 79 ? 1.880 0.486 -0.693 1.00 84.06 79 VAL A CA 1
ATOM 561 C C . VAL A 1 79 ? 1.422 -0.854 -1.255 1.00 84.06 79 VAL A C 1
ATOM 563 O O . VAL A 1 79 ? 0.649 -0.883 -2.210 1.00 84.06 79 VAL A O 1
ATOM 566 N N . ASN A 1 80 ? 1.885 -1.955 -0.667 1.00 87.19 80 ASN A N 1
ATOM 567 C CA . ASN A 1 80 ? 1.405 -3.274 -1.062 1.00 87.19 80 ASN A CA 1
ATOM 568 C C . ASN A 1 80 ? -0.093 -3.423 -0.739 1.00 87.19 80 ASN A C 1
ATOM 570 O O . ASN A 1 80 ? -0.553 -3.002 0.325 1.00 87.19 80 ASN A O 1
ATOM 574 N N . LEU A 1 81 ? -0.849 -4.025 -1.658 1.00 90.31 81 LEU A N 1
ATOM 575 C CA . LEU A 1 81 ? -2.311 -4.081 -1.570 1.00 90.31 81 LEU A CA 1
ATOM 576 C C . LEU A 1 81 ? -2.849 -5.272 -0.765 1.00 90.31 81 LEU A C 1
ATOM 578 O O . LEU A 1 81 ? -4.050 -5.343 -0.495 1.00 90.31 81 LEU A O 1
ATOM 582 N N . PHE A 1 82 ? -1.982 -6.195 -0.346 1.00 93.38 82 PHE A N 1
ATOM 583 C CA . PHE A 1 82 ? -2.392 -7.347 0.441 1.00 93.38 82 PHE A CA 1
ATOM 584 C C . PHE A 1 82 ? -2.922 -6.921 1.809 1.00 93.38 82 PHE A C 1
ATOM 586 O O . PHE A 1 82 ? -2.308 -6.143 2.542 1.00 93.38 82 PHE A O 1
ATOM 593 N N . ASP A 1 83 ? -4.063 -7.498 2.179 1.00 94.31 83 ASP A N 1
ATOM 594 C CA . ASP A 1 83 ? -4.729 -7.238 3.450 1.00 94.31 83 ASP A CA 1
ATOM 595 C C . ASP A 1 83 ? -5.194 -5.782 3.661 1.00 94.31 83 ASP A C 1
ATOM 597 O O . ASP A 1 83 ? -5.298 -5.279 4.792 1.00 94.31 83 ASP A O 1
ATOM 601 N N . LEU A 1 84 ? -5.498 -5.096 2.561 1.00 94.00 84 LEU A N 1
ATOM 602 C CA . LEU A 1 84 ? -6.298 -3.879 2.572 1.00 94.00 84 LEU A CA 1
ATOM 603 C C . LEU A 1 84 ? -7.784 -4.226 2.605 1.00 94.00 84 LEU A C 1
ATOM 605 O O . LEU A 1 84 ? -8.201 -5.281 2.145 1.00 94.00 84 LEU A O 1
ATOM 609 N N . ASP A 1 85 ? -8.594 -3.349 3.186 1.00 94.81 85 ASP A N 1
ATOM 610 C CA . ASP A 1 85 ? -10.046 -3.413 3.045 1.00 94.81 85 ASP A CA 1
ATOM 611 C C . ASP A 1 85 ? -10.450 -2.865 1.673 1.00 94.81 85 ASP A C 1
ATOM 613 O O . ASP A 1 85 ? -11.220 -3.485 0.933 1.00 94.81 85 ASP A O 1
ATOM 617 N N . ARG A 1 86 ? -9.875 -1.709 1.313 1.00 94.69 86 ARG A N 1
ATOM 618 C CA . ARG A 1 86 ? -10.099 -1.049 0.025 1.00 94.69 86 ARG A CA 1
ATOM 619 C C . ARG A 1 86 ? -9.084 0.052 -0.278 1.00 94.69 86 ARG A C 1
ATOM 621 O O . ARG A 1 86 ? -8.473 0.619 0.626 1.00 94.69 86 ARG A O 1
ATOM 628 N N . VAL A 1 87 ? -8.998 0.423 -1.552 1.00 94.38 87 VAL A N 1
ATOM 629 C CA . VAL A 1 87 ? -8.362 1.653 -2.037 1.00 94.38 87 VAL A CA 1
ATOM 630 C C . VAL A 1 87 ? -9.439 2.634 -2.488 1.00 94.38 87 VAL A C 1
ATOM 632 O O . VAL A 1 87 ? -10.293 2.299 -3.304 1.00 94.38 87 VAL A O 1
ATOM 635 N N . GLU A 1 88 ? -9.410 3.860 -1.977 1.00 93.94 88 GLU A N 1
ATOM 636 C CA . GLU A 1 88 ? -10.341 4.924 -2.353 1.00 93.94 88 GLU A CA 1
ATOM 637 C C . GLU A 1 88 ? -9.632 5.991 -3.186 1.00 93.94 88 GLU A C 1
ATOM 639 O O . GLU A 1 88 ? -8.644 6.572 -2.743 1.00 93.94 88 GLU A O 1
ATOM 644 N N . VAL A 1 89 ? -10.172 6.312 -4.362 1.00 92.31 89 VAL A N 1
ATOM 645 C CA . VAL A 1 89 ? -9.708 7.415 -5.210 1.00 92.31 89 VAL A CA 1
ATOM 646 C C . VAL A 1 89 ? -10.751 8.531 -5.236 1.00 92.31 89 VAL A C 1
ATOM 648 O O . VAL A 1 89 ? -11.884 8.390 -5.723 1.00 92.31 89 VAL A O 1
ATOM 651 N N . LEU A 1 90 ? -10.351 9.678 -4.697 1.00 92.25 90 LEU A N 1
ATOM 652 C CA . LEU A 1 90 ? -11.128 10.905 -4.608 1.00 92.25 90 LEU A CA 1
ATOM 653 C C . LEU A 1 90 ? -10.711 11.840 -5.742 1.00 92.25 90 LEU A C 1
ATOM 655 O O . LEU A 1 90 ? -9.620 12.400 -5.735 1.00 92.25 90 LEU A O 1
ATOM 659 N N . ASN A 1 91 ? -11.600 12.016 -6.720 1.00 89.38 91 ASN A N 1
ATOM 660 C CA . ASN A 1 91 ? -11.352 12.859 -7.887 1.00 89.38 91 ASN A CA 1
ATOM 661 C C . ASN A 1 91 ? -11.708 14.331 -7.622 1.00 89.38 91 ASN A C 1
ATOM 663 O O . ASN A 1 91 ? -12.842 14.628 -7.242 1.00 89.38 91 ASN A O 1
ATOM 667 N N . GLY A 1 92 ? -10.795 15.248 -7.953 1.00 86.38 92 GLY A N 1
ATOM 668 C CA . GLY A 1 92 ? -10.972 16.698 -7.814 1.00 86.38 92 GLY A CA 1
ATOM 669 C C . GLY A 1 92 ? -10.502 17.250 -6.462 1.00 86.38 92 GLY A C 1
ATOM 670 O O . GLY A 1 92 ? -10.183 16.466 -5.575 1.00 86.38 92 GLY A O 1
ATOM 671 N N . PRO A 1 93 ? -10.468 18.584 -6.287 1.00 89.06 93 PRO A N 1
ATOM 672 C CA . PRO A 1 93 ? -9.864 19.212 -5.115 1.00 89.06 93 PRO A CA 1
ATOM 673 C C . PRO A 1 93 ? -10.455 18.728 -3.786 1.00 89.06 93 PRO A C 1
ATOM 675 O O . PRO A 1 93 ? -11.667 18.762 -3.584 1.00 89.06 93 PRO A O 1
ATOM 678 N N . GLN A 1 94 ? -9.579 18.326 -2.869 1.00 84.62 94 GLN A N 1
ATOM 679 C CA . GLN A 1 94 ? -9.905 17.772 -1.552 1.00 84.62 94 GLN A CA 1
ATOM 680 C C . GLN A 1 94 ? -9.273 18.582 -0.397 1.00 84.62 94 GLN A C 1
ATOM 682 O O . GLN A 1 94 ? -9.076 18.082 0.709 1.00 84.62 94 GLN A O 1
ATOM 687 N N . GLY A 1 95 ? -8.961 19.861 -0.637 1.00 77.94 95 GLY A N 1
ATOM 688 C CA . GLY A 1 95 ? -8.163 20.690 0.276 1.00 77.94 95 GLY A CA 1
ATOM 689 C C . GLY A 1 95 ? -8.755 20.916 1.672 1.00 77.94 95 GLY A C 1
ATOM 690 O O . GLY A 1 95 ? -7.999 21.108 2.619 1.00 77.94 95 GLY A O 1
ATOM 691 N N . THR A 1 96 ? -10.080 20.857 1.834 1.00 79.88 96 THR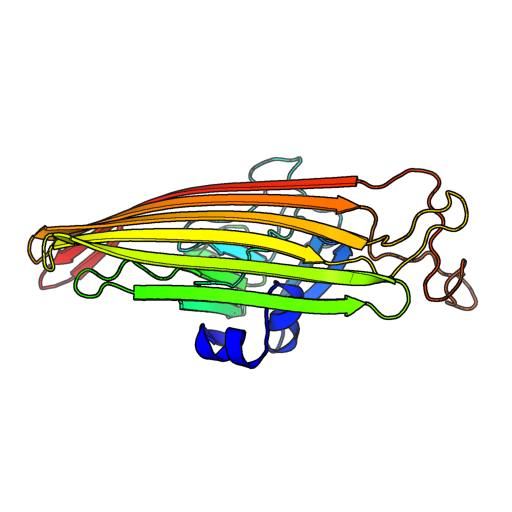 A N 1
ATOM 692 C CA . THR A 1 96 ? -10.734 21.049 3.142 1.00 79.88 96 THR A CA 1
ATOM 693 C C . THR A 1 96 ? -10.519 19.870 4.090 1.00 79.88 96 THR A C 1
ATOM 695 O O . THR A 1 96 ? -10.343 20.088 5.283 1.00 79.88 96 THR A O 1
ATOM 698 N N . LEU A 1 97 ? -10.531 18.638 3.571 1.00 76.44 97 LEU A N 1
ATOM 699 C CA . LEU A 1 97 ? -10.400 17.417 4.377 1.00 76.44 97 LEU A CA 1
ATOM 700 C C . LEU A 1 97 ? -8.965 16.877 4.398 1.00 76.44 97 LEU A C 1
ATOM 702 O O . LEU A 1 97 ? -8.562 16.253 5.371 1.00 76.44 97 LEU A O 1
ATOM 706 N N . TYR A 1 98 ? -8.193 17.132 3.339 1.00 78.50 98 TYR A N 1
ATOM 707 C CA . TYR A 1 98 ? -6.896 16.490 3.109 1.00 78.50 98 TYR A CA 1
ATOM 708 C C . TYR A 1 98 ? -5.740 17.499 2.928 1.00 78.50 98 TYR A C 1
ATOM 710 O O . TYR A 1 98 ? -4.574 17.124 2.843 1.00 78.50 98 TYR A O 1
ATOM 718 N N . GLY A 1 99 ? -6.013 18.806 2.948 1.00 73.06 99 GLY A N 1
ATOM 719 C CA . GLY A 1 99 ? -4.972 19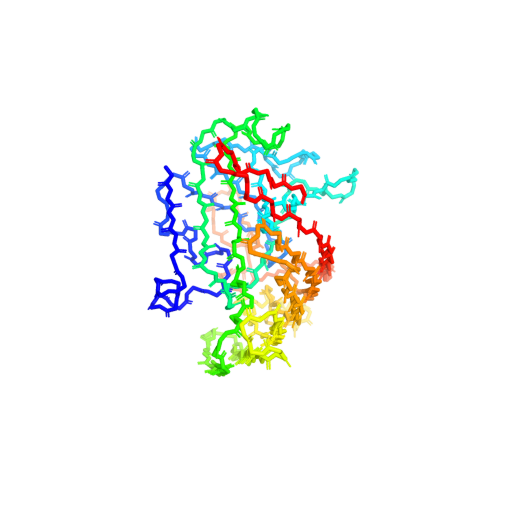.836 2.991 1.00 73.06 99 GLY A CA 1
ATOM 720 C C . GLY A 1 99 ? -4.274 20.118 1.653 1.00 73.06 99 GLY A C 1
ATOM 721 O O . GLY A 1 99 ? -4.820 19.914 0.568 1.00 73.06 99 GLY A O 1
ATOM 722 N N . SER A 1 100 ? -3.058 20.669 1.729 1.00 67.88 100 SER A N 1
ATOM 723 C CA . SER A 1 100 ? -2.392 21.372 0.618 1.00 67.88 100 SER A CA 1
ATOM 724 C C . SER A 1 100 ? -1.990 20.500 -0.576 1.00 67.88 100 SER A C 1
ATOM 726 O O . SER A 1 100 ? -1.806 21.032 -1.666 1.00 67.88 100 SER A O 1
ATOM 728 N N . ASN A 1 101 ? -1.877 19.182 -0.395 1.00 72.25 101 ASN A N 1
ATOM 729 C CA . ASN A 1 101 ? -1.394 18.254 -1.426 1.00 72.25 101 ASN A CA 1
ATOM 730 C C . ASN A 1 101 ? -2.530 17.549 -2.184 1.00 72.25 101 ASN A C 1
ATOM 732 O O . ASN A 1 101 ? -2.312 16.497 -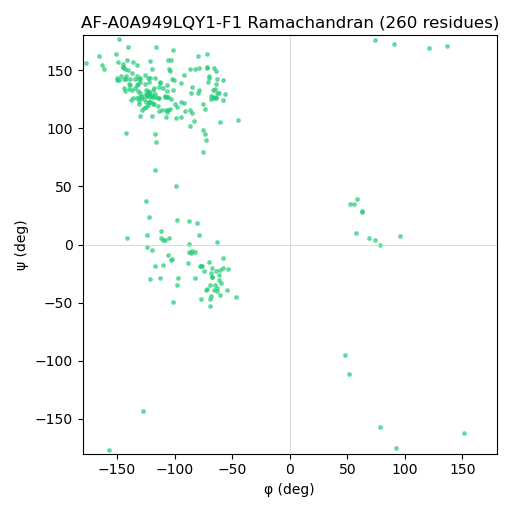2.769 1.00 72.25 101 ASN A O 1
ATOM 736 N N . ALA A 1 102 ? -3.744 18.108 -2.169 1.00 80.50 102 ALA A N 1
ATOM 737 C CA . ALA A 1 102 ? -4.937 17.453 -2.701 1.00 80.50 102 ALA A CA 1
ATOM 738 C C . ALA A 1 102 ? -5.674 18.288 -3.767 1.00 80.50 102 ALA A C 1
ATOM 740 O O . ALA A 1 102 ? -6.903 18.321 -3.813 1.00 80.50 102 ALA A O 1
ATOM 741 N N . LEU A 1 103 ? -4.927 19.004 -4.616 1.00 83.25 103 LEU A N 1
ATOM 742 C CA . LEU A 1 103 ? -5.472 19.841 -5.696 1.00 83.25 103 LEU A CA 1
ATOM 743 C C . LEU A 1 103 ? -6.132 19.012 -6.808 1.00 83.25 103 LEU A C 1
ATOM 745 O O . LEU A 1 103 ? -7.214 19.357 -7.277 1.00 83.25 103 LEU A O 1
ATOM 749 N N . GLY A 1 104 ? -5.490 17.921 -7.228 1.00 82.69 104 GLY A N 1
ATOM 750 C CA . GLY A 1 104 ? -6.043 16.966 -8.191 1.00 82.69 104 GLY A CA 1
ATOM 751 C C . GLY A 1 104 ? -6.988 15.955 -7.543 1.00 82.69 104 GLY A C 1
ATOM 752 O O . GLY A 1 104 ? -7.922 15.482 -8.192 1.00 82.69 104 GLY A O 1
ATOM 753 N N . GLY A 1 105 ? -6.765 15.654 -6.263 1.00 89.38 105 GLY A N 1
ATOM 754 C CA . GLY A 1 105 ? -7.518 14.658 -5.515 1.00 89.38 105 GLY A CA 1
ATOM 755 C C . GLY A 1 105 ? -6.711 14.005 -4.406 1.00 89.38 105 GLY A C 1
ATOM 756 O O . GLY A 1 105 ? -5.669 14.515 -3.997 1.00 89.38 105 GLY A O 1
ATOM 757 N N . ALA A 1 106 ? -7.195 12.861 -3.935 1.00 89.50 106 ALA A N 1
ATOM 758 C CA . ALA A 1 106 ? -6.498 12.040 -2.955 1.00 89.50 106 ALA A CA 1
ATOM 759 C C . ALA A 1 106 ? -6.728 10.545 -3.216 1.00 89.50 106 ALA A C 1
ATOM 761 O O . ALA A 1 106 ? -7.755 10.157 -3.772 1.00 89.50 106 ALA A O 1
ATOM 762 N N . ILE A 1 107 ? -5.772 9.718 -2.806 1.00 89.75 107 ILE A N 1
ATOM 763 C CA . ILE A 1 107 ? -5.837 8.258 -2.830 1.00 89.75 107 ILE A CA 1
ATOM 764 C C . ILE A 1 107 ? -5.612 7.764 -1.406 1.00 89.75 107 ILE A C 1
ATOM 766 O O . ILE A 1 107 ? -4.650 8.172 -0.754 1.00 89.75 107 ILE A O 1
ATOM 770 N N . ARG A 1 108 ? -6.499 6.899 -0.920 1.00 91.44 108 ARG A N 1
ATOM 771 C CA . ARG A 1 108 ? -6.440 6.343 0.433 1.00 91.44 108 ARG A CA 1
ATOM 772 C C . ARG A 1 108 ? -6.358 4.830 0.368 1.00 91.44 108 ARG A C 1
ATOM 774 O O . ARG A 1 108 ? -7.213 4.197 -0.243 1.00 91.44 108 ARG A O 1
ATOM 781 N N . TYR A 1 109 ? -5.365 4.267 1.033 1.00 92.88 109 TYR A N 1
ATOM 782 C CA . TYR A 1 109 ? -5.237 2.839 1.280 1.00 92.88 109 TYR A CA 1
ATOM 783 C C . TYR A 1 109 ? -5.845 2.556 2.647 1.00 92.88 109 TYR A C 1
ATOM 785 O O . TYR A 1 109 ? -5.289 2.983 3.653 1.00 92.88 109 TYR A O 1
ATOM 793 N N . ILE A 1 110 ? -6.991 1.886 2.702 1.00 94.56 110 ILE A N 1
ATOM 794 C CA . ILE A 1 110 ? -7.665 1.567 3.963 1.00 94.56 110 ILE A CA 1
ATOM 795 C C . ILE A 1 110 ? -7.307 0.139 4.346 1.00 94.56 110 ILE A C 1
ATOM 797 O O . ILE A 1 110 ? -7.604 -0.800 3.610 1.00 94.56 110 ILE A O 1
ATOM 801 N N . THR A 1 111 ? -6.656 -0.030 5.491 1.00 95.19 111 THR A N 1
ATOM 802 C CA . THR A 1 111 ? -6.243 -1.340 5.998 1.00 95.19 111 THR A CA 1
ATOM 803 C C . THR A 1 111 ? -7.405 -2.089 6.649 1.00 95.19 111 THR A C 1
ATOM 805 O O . THR A 1 111 ? -8.324 -1.480 7.198 1.00 95.19 111 THR A O 1
ATOM 808 N N . LYS A 1 112 ? -7.375 -3.431 6.627 1.00 95.75 112 LYS A N 1
ATOM 809 C CA . LYS A 1 112 ? -8.341 -4.219 7.406 1.00 95.75 112 LYS A CA 1
ATOM 810 C C . LYS A 1 112 ? -8.081 -4.065 8.904 1.00 95.75 112 LYS A C 1
ATOM 812 O O . LYS A 1 112 ? -6.979 -4.358 9.387 1.00 95.75 112 LYS A O 1
ATOM 817 N N . SER A 1 113 ? -9.114 -3.660 9.638 1.00 95.94 113 SER A N 1
ATOM 818 C CA . SER A 1 113 ? -9.108 -3.649 11.103 1.00 95.94 113 SER A CA 1
ATOM 819 C C . SER A 1 113 ? -9.018 -5.072 11.673 1.00 95.94 113 SER A C 1
ATOM 821 O O . SER A 1 113 ? -9.469 -6.021 11.024 1.00 95.94 113 SER A O 1
ATOM 823 N N . PRO A 1 114 ? -8.444 -5.251 12.877 1.00 97.50 114 PRO A N 1
ATOM 824 C CA . PRO A 1 114 ? -8.558 -6.511 13.602 1.00 97.50 114 PRO A CA 1
ATOM 825 C C . PRO A 1 114 ? -10.025 -6.885 13.862 1.00 97.50 114 PRO A C 1
ATOM 827 O O . PRO A 1 114 ? -10.838 -6.017 14.169 1.00 97.50 114 PRO A O 1
ATOM 830 N N . ASP A 1 115 ? -10.341 -8.172 13.752 1.00 97.00 115 ASP A N 1
ATOM 831 C CA . ASP A 1 115 ? -11.662 -8.740 14.050 1.00 97.00 115 ASP A CA 1
ATOM 832 C C . ASP A 1 115 ? -11.668 -9.257 15.497 1.00 97.00 115 ASP A C 1
ATOM 834 O O . ASP A 1 115 ? -10.810 -10.066 15.864 1.00 97.00 115 ASP A O 1
ATOM 838 N N . LEU A 1 116 ? -12.595 -8.748 16.315 1.00 97.31 116 LEU A N 1
ATOM 839 C CA . LEU A 1 116 ? -12.695 -9.018 17.756 1.00 97.31 116 LEU A CA 1
ATOM 840 C C . LEU A 1 116 ? -13.270 -10.397 18.092 1.00 97.31 116 LEU A C 1
ATOM 842 O O . LEU A 1 116 ? -13.084 -10.868 19.214 1.00 97.31 116 LEU A O 1
ATOM 846 N N . ASP A 1 117 ? -13.944 -11.036 17.141 1.00 96.88 117 ASP A N 1
ATOM 847 C CA . ASP A 1 117 ? -14.740 -12.238 17.381 1.00 96.88 117 ASP A CA 1
ATOM 848 C C . ASP A 1 117 ? -14.133 -13.467 16.701 1.00 96.88 117 ASP A C 1
ATOM 850 O O . ASP A 1 117 ? -14.278 -14.592 17.183 1.00 96.88 117 ASP A O 1
ATOM 854 N N . THR A 1 118 ? -13.423 -13.267 15.586 1.00 97.06 118 THR A N 1
ATOM 855 C CA . THR A 1 118 ? -13.028 -14.369 14.704 1.00 97.06 118 THR A CA 1
ATOM 856 C C . THR A 1 118 ? -11.518 -14.488 14.529 1.00 97.06 118 THR A C 1
ATOM 858 O O . THR A 1 118 ? -10.838 -13.598 14.011 1.00 97.06 118 THR A O 1
ATOM 861 N N . PHE A 1 119 ? -10.973 -15.659 14.871 1.00 98.06 119 PHE A N 1
ATOM 862 C CA . PHE A 1 119 ? -9.638 -16.040 14.413 1.00 98.06 119 PHE A CA 1
ATOM 863 C C . PHE A 1 119 ? -9.658 -16.274 12.898 1.00 98.06 119 PHE A C 1
ATOM 865 O O . PHE A 1 119 ? -10.464 -17.059 12.397 1.00 98.06 119 PHE A O 1
ATOM 872 N N . SER A 1 120 ? -8.751 -15.633 12.162 1.00 97.81 120 SER A N 1
ATOM 873 C CA . SER A 1 120 ? -8.606 -15.850 10.719 1.00 97.81 120 SER A CA 1
ATOM 874 C C . SER A 1 120 ? -7.146 -15.789 10.288 1.00 97.81 120 SER A C 1
ATOM 876 O O . SER A 1 120 ? -6.331 -15.106 10.898 1.00 97.81 120 SER A O 1
ATOM 878 N N . ALA A 1 121 ? -6.802 -16.515 9.228 1.00 97.75 121 ALA A N 1
ATOM 879 C CA . ALA A 1 121 ? -5.484 -16.453 8.613 1.00 97.75 121 ALA A CA 1
ATOM 880 C C . ALA A 1 121 ? -5.614 -16.557 7.090 1.00 97.75 121 ALA A C 1
ATOM 882 O O . ALA A 1 121 ? -6.479 -17.274 6.586 1.00 97.75 121 ALA A O 1
ATOM 883 N N . ARG A 1 122 ? -4.754 -15.844 6.361 1.00 96.44 122 ARG A N 1
ATOM 884 C CA . ARG A 1 122 ? -4.651 -15.884 4.895 1.00 96.44 122 ARG A CA 1
ATOM 885 C C . ARG A 1 122 ? -3.180 -15.978 4.521 1.00 96.44 122 ARG A C 1
ATOM 887 O O . ARG A 1 122 ? -2.369 -15.238 5.065 1.00 96.44 122 ARG A O 1
ATOM 894 N N . GLY A 1 123 ? -2.850 -16.866 3.594 1.00 96.19 123 GLY A N 1
ATOM 895 C CA . GLY A 1 123 ? -1.528 -16.956 2.982 1.00 96.19 123 GLY A CA 1
ATOM 896 C C . GLY A 1 123 ? -1.658 -16.885 1.468 1.00 96.19 123 GLY A C 1
ATOM 897 O O . GLY A 1 123 ? -2.644 -17.371 0.917 1.00 96.19 123 GLY A O 1
ATOM 898 N N . GLU A 1 124 ? -0.678 -16.277 0.819 1.00 94.62 124 GLU A N 1
ATOM 899 C CA . GLU A 1 124 ? -0.625 -16.105 -0.628 1.00 94.62 124 GLU A CA 1
ATOM 900 C C . GLU A 1 124 ? 0.804 -16.341 -1.109 1.00 94.62 124 GLU A C 1
ATOM 902 O O . GLU A 1 124 ? 1.762 -15.860 -0.498 1.00 94.62 124 GLU A O 1
ATOM 907 N N . ILE A 1 125 ? 0.932 -17.121 -2.179 1.00 95.62 125 ILE A N 1
ATOM 908 C CA . ILE A 1 125 ? 2.193 -17.395 -2.861 1.00 95.62 125 ILE A CA 1
ATOM 909 C C . ILE A 1 125 ? 1.956 -17.088 -4.331 1.00 95.62 125 ILE A C 1
ATOM 911 O O . ILE A 1 125 ? 1.013 -17.616 -4.921 1.00 95.62 125 ILE A O 1
ATOM 915 N N . GLU A 1 126 ? 2.817 -16.262 -4.904 1.00 93.62 126 GLU A N 1
ATOM 916 C CA . GLU A 1 126 ? 2.781 -15.887 -6.311 1.00 93.62 126 GLU A CA 1
ATOM 917 C C . GLU A 1 126 ? 4.111 -16.237 -6.975 1.00 93.62 126 GLU A C 1
ATOM 919 O O . GLU A 1 126 ? 5.175 -16.116 -6.364 1.00 93.62 126 GLU A O 1
ATOM 924 N N . GLY A 1 127 ? 4.031 -16.670 -8.230 1.00 94.19 127 GLY A N 1
ATOM 925 C CA . GLY A 1 127 ? 5.173 -16.823 -9.117 1.00 94.19 127 GLY A CA 1
ATOM 926 C C . GLY A 1 127 ? 4.764 -16.437 -10.532 1.00 94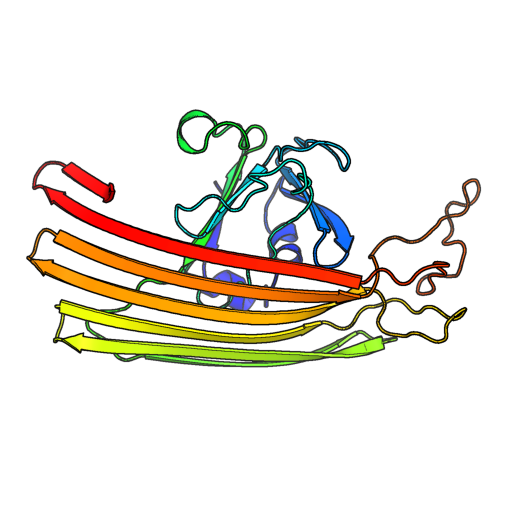.19 127 GLY A C 1
ATOM 927 O O . GLY A 1 127 ? 3.714 -16.871 -11.012 1.00 94.19 127 GLY A O 1
ATOM 928 N N . SER A 1 128 ? 5.575 -15.617 -11.188 1.00 92.06 128 SER A N 1
ATOM 929 C CA . SER A 1 128 ? 5.376 -15.206 -12.581 1.00 92.06 128 SER A CA 1
ATOM 930 C C . SER A 1 128 ? 6.725 -14.976 -13.266 1.00 92.06 128 SER A C 1
ATOM 932 O O . SER A 1 128 ? 7.766 -15.112 -12.632 1.00 92.06 128 SER A O 1
ATOM 934 N N . ASP A 1 129 ? 6.723 -14.665 -14.559 1.00 90.94 129 ASP A N 1
ATOM 935 C CA . ASP A 1 129 ? 7.940 -14.434 -15.343 1.00 90.94 129 ASP A CA 1
ATOM 936 C C . ASP A 1 129 ? 7.831 -13.124 -16.130 1.00 90.94 129 ASP A C 1
ATOM 938 O O . ASP A 1 129 ? 6.784 -12.818 -16.710 1.00 90.94 129 ASP A O 1
ATOM 942 N N . THR A 1 130 ? 8.934 -12.375 -16.181 1.00 86.50 130 THR A N 1
ATOM 943 C CA . THR A 1 130 ? 9.067 -11.146 -16.975 1.00 86.50 130 THR A CA 1
ATOM 944 C C . THR A 1 130 ? 9.781 -11.444 -18.297 1.00 86.50 130 THR A C 1
ATOM 946 O O . THR A 1 130 ? 10.741 -10.777 -18.679 1.00 86.50 130 THR A O 1
ATOM 949 N N . GLY A 1 131 ? 9.318 -12.456 -19.035 1.00 81.06 131 GLY A N 1
ATOM 950 C CA . GLY A 1 131 ? 9.695 -12.774 -20.413 1.00 81.06 131 GLY A CA 1
ATOM 951 C C . GLY A 1 131 ? 11.202 -12.793 -20.696 1.00 81.06 131 GLY A C 1
ATOM 952 O O . GLY A 1 131 ? 11.876 -13.804 -20.549 1.00 81.06 131 GLY A O 1
ATOM 953 N N . HIS A 1 132 ? 11.741 -11.673 -21.192 1.00 70.00 132 HIS A N 1
ATOM 954 C CA . HIS A 1 132 ? 13.167 -11.535 -21.530 1.00 70.00 132 HIS A CA 1
ATOM 955 C C . HIS A 1 132 ? 14.077 -11.297 -20.306 1.00 70.00 132 HIS A C 1
ATOM 957 O O . HIS A 1 132 ? 15.259 -10.981 -20.488 1.00 70.00 132 HIS A O 1
ATOM 963 N N . SER A 1 133 ? 13.541 -11.407 -19.090 1.00 81.50 133 SER A N 1
ATOM 964 C CA . SER A 1 133 ? 14.242 -11.131 -17.836 1.00 81.50 133 SER A CA 1
ATOM 965 C C . SER A 1 133 ? 14.134 -12.304 -16.852 1.00 81.50 133 SER A C 1
ATOM 967 O O . SER A 1 133 ? 14.271 -13.448 -17.281 1.00 81.50 133 SER A O 1
ATOM 969 N N . SER A 1 134 ? 14.014 -12.040 -15.549 1.00 88.31 134 SER A N 1
ATOM 970 C CA . SER A 1 134 ? 13.955 -13.063 -14.497 1.00 88.31 134 SER A CA 1
ATOM 971 C C . SER A 1 134 ? 12.530 -13.329 -13.993 1.00 88.31 134 SER A C 1
ATOM 973 O O . SER A 1 134 ? 11.610 -12.539 -14.225 1.00 88.31 134 SER A O 1
ATOM 975 N N . ASP A 1 135 ? 12.381 -14.412 -13.230 1.00 93.06 135 ASP A N 1
ATOM 976 C CA . ASP A 1 135 ? 11.151 -14.748 -12.512 1.00 93.06 135 ASP A CA 1
ATOM 977 C C . ASP A 1 135 ? 10.821 -13.702 -11.427 1.00 93.06 135 ASP A C 1
ATOM 979 O O . ASP A 1 135 ? 11.714 -13.104 -10.815 1.00 93.06 135 ASP A O 1
ATOM 983 N N . ASN A 1 136 ? 9.527 -13.529 -11.167 1.00 93.19 136 ASN A N 1
ATOM 984 C CA . ASN A 1 136 ? 8.971 -12.770 -10.051 1.00 93.19 136 ASN A CA 1
ATOM 985 C C . ASN A 1 136 ? 8.455 -13.730 -8.977 1.00 93.19 136 ASN A C 1
ATOM 987 O O . ASN A 1 136 ? 7.956 -14.818 -9.288 1.00 93.19 136 ASN A O 1
ATOM 991 N N . ASP A 1 137 ? 8.501 -13.300 -7.720 1.00 95.38 137 ASP A N 1
ATOM 992 C CA . ASP A 1 137 ? 7.930 -14.048 -6.604 1.00 95.38 137 ASP A CA 1
ATOM 993 C C . ASP A 1 137 ? 7.242 -13.137 -5.586 1.00 95.38 137 ASP A C 1
ATOM 995 O O . ASP A 1 137 ? 7.624 -11.986 -5.376 1.00 95.38 137 ASP A O 1
ATOM 999 N N . ALA A 1 138 ? 6.215 -13.664 -4.921 1.00 95.31 138 ALA A N 1
ATOM 1000 C CA . ALA A 1 138 ? 5.667 -13.039 -3.728 1.00 95.31 138 ALA A CA 1
ATOM 1001 C C . ALA A 1 138 ? 5.249 -14.087 -2.697 1.00 95.31 138 ALA A C 1
ATOM 1003 O O . ALA A 1 138 ? 4.707 -15.142 -3.024 1.00 95.31 138 ALA A O 1
ATOM 1004 N N . LEU A 1 139 ? 5.473 -13.768 -1.425 1.00 97.12 139 LEU A N 1
ATOM 1005 C CA . LEU A 1 139 ? 4.950 -14.509 -0.284 1.00 97.12 139 LEU A CA 1
ATOM 1006 C C . LEU A 1 139 ? 4.316 -13.515 0.678 1.00 97.12 139 LEU A C 1
ATOM 1008 O O . LEU A 1 139 ? 4.990 -12.618 1.191 1.00 97.12 139 LEU A O 1
ATOM 1012 N N . ARG A 1 140 ? 3.026 -13.697 0.950 1.00 96.81 140 ARG A N 1
ATOM 1013 C CA . ARG A 1 140 ? 2.247 -12.807 1.813 1.00 96.81 140 ARG A CA 1
ATOM 1014 C C . ARG A 1 140 ? 1.445 -13.616 2.812 1.00 96.81 140 ARG A C 1
ATOM 1016 O O . ARG A 1 140 ? 0.982 -14.719 2.524 1.00 96.81 140 ARG A O 1
ATOM 1023 N N . GLY A 1 141 ? 1.293 -13.073 4.009 1.00 97.69 141 GLY A N 1
ATOM 1024 C CA . GLY A 1 141 ? 0.608 -13.746 5.097 1.00 97.69 141 GLY A CA 1
ATOM 1025 C C . GLY A 1 141 ? -0.060 -12.760 6.033 1.00 97.69 141 GLY A C 1
ATOM 1026 O O . GLY A 1 141 ? 0.487 -11.702 6.335 1.00 97.69 141 GLY A O 1
ATOM 1027 N N . MET A 1 142 ? -1.242 -13.125 6.507 1.00 98.19 142 MET A N 1
ATOM 1028 C CA . MET A 1 142 ? -1.973 -12.413 7.541 1.00 98.19 142 MET A CA 1
ATOM 1029 C C . MET A 1 142 ? -2.514 -13.402 8.564 1.00 98.19 142 MET A C 1
ATOM 1031 O O . MET A 1 142 ? -2.982 -14.485 8.208 1.00 98.19 142 MET A O 1
ATOM 1035 N N . VAL A 1 143 ? -2.484 -12.996 9.830 1.00 98.62 143 VAL A N 1
ATOM 1036 C CA . VAL A 1 143 ? -3.203 -13.650 10.920 1.00 98.62 143 VAL A CA 1
ATOM 1037 C C . VAL A 1 143 ? -3.943 -12.613 11.763 1.00 98.62 143 VAL A C 1
ATOM 1039 O O . VAL A 1 143 ? -3.402 -11.557 12.089 1.00 98.62 143 VAL A O 1
ATOM 1042 N N . ASN A 1 144 ? -5.179 -12.930 12.129 1.00 98.62 144 ASN A N 1
ATOM 1043 C CA . ASN A 1 144 ? -6.015 -12.208 13.073 1.00 98.62 144 ASN A CA 1
ATOM 1044 C C . ASN A 1 144 ? -6.309 -13.104 14.271 1.00 98.62 144 ASN A C 1
ATOM 1046 O O . ASN A 1 144 ? -6.760 -14.238 14.103 1.00 98.62 144 ASN A O 1
ATOM 1050 N N . VAL A 1 145 ? -6.090 -12.579 15.469 1.00 98.44 145 VAL A N 1
ATOM 1051 C CA . VAL A 1 145 ? -6.274 -13.303 16.722 1.00 98.44 145 VAL A CA 1
ATOM 1052 C C . VAL A 1 145 ? -7.115 -12.454 17.674 1.00 98.44 145 VAL A C 1
ATOM 1054 O O . VAL A 1 145 ? -6.610 -11.448 18.182 1.00 98.44 145 VAL A O 1
ATOM 1057 N N . PRO A 1 146 ? -8.365 -12.860 17.958 1.00 98.06 146 PRO A N 1
ATOM 1058 C CA . PRO A 1 146 ? -9.097 -12.402 19.130 1.00 98.06 146 PRO A CA 1
ATOM 1059 C C . PRO A 1 146 ? -8.313 -12.753 20.397 1.00 98.06 146 PRO A C 1
ATOM 1061 O O . PRO A 1 146 ? -7.931 -13.903 20.609 1.00 98.06 146 PRO A O 1
ATOM 1064 N N . LEU A 1 147 ? -8.023 -11.751 21.218 1.00 96.94 147 LEU A N 1
ATOM 1065 C CA . LEU A 1 147 ? -7.275 -11.890 22.469 1.00 96.94 147 LEU A CA 1
ATOM 1066 C C . LEU A 1 147 ? -8.206 -11.968 23.679 1.00 96.94 147 LEU A C 1
ATOM 1068 O O . LEU A 1 147 ? -7.897 -12.641 24.660 1.00 96.94 147 LEU A O 1
ATOM 1072 N N . LEU A 1 148 ? -9.324 -11.246 23.614 1.00 93.88 148 LEU A N 1
ATOM 1073 C CA . LEU A 1 148 ? -10.376 -11.216 24.621 1.00 93.88 148 LEU A CA 1
ATOM 1074 C C . LEU A 1 148 ? -11.705 -11.237 23.877 1.00 93.88 148 LEU A C 1
ATOM 1076 O O . LEU A 1 148 ? -11.916 -10.349 23.052 1.00 93.88 148 LEU A O 1
ATOM 1080 N N . ASP A 1 149 ? -12.567 -12.208 24.183 1.00 89.31 149 ASP A N 1
ATOM 1081 C CA . ASP A 1 149 ? -13.852 -12.440 23.508 1.00 89.31 149 ASP A CA 1
ATOM 1082 C C . ASP A 1 149 ? -14.629 -11.130 23.290 1.00 89.31 149 ASP A C 1
ATOM 1084 O O . ASP A 1 149 ? -15.126 -10.526 24.246 1.00 89.31 149 ASP A O 1
ATOM 1088 N N . GLY A 1 150 ? -14.674 -10.666 22.036 1.00 91.38 150 GLY A N 1
ATOM 1089 C CA . GLY A 1 150 ? -15.381 -9.453 21.619 1.00 91.38 150 GLY A CA 1
ATOM 1090 C C . GLY A 1 150 ? -14.788 -8.126 22.110 1.00 91.38 150 GLY A C 1
ATOM 1091 O O . GLY A 1 150 ? -15.394 -7.082 21.900 1.00 91.38 150 GLY A O 1
ATOM 1092 N N . LYS A 1 151 ? -13.626 -8.121 22.780 1.00 96.19 151 LYS A N 1
ATOM 1093 C CA . LYS A 1 151 ? -13.053 -6.916 23.416 1.00 96.19 151 LYS A CA 1
ATOM 1094 C C . LYS A 1 151 ? -11.681 -6.513 22.925 1.00 96.19 151 LYS A C 1
ATOM 1096 O O . LYS A 1 151 ? -11.346 -5.337 22.999 1.00 96.19 151 LYS A O 1
ATOM 1101 N N . ALA A 1 152 ? -10.854 -7.451 22.485 1.00 98.00 152 ALA A N 1
ATOM 1102 C CA . ALA A 1 152 ? -9.549 -7.102 21.944 1.00 98.00 152 ALA A CA 1
ATOM 1103 C C . ALA A 1 152 ? -9.103 -8.097 20.885 1.00 98.00 152 ALA A C 1
ATOM 1105 O O . ALA A 1 152 ? -9.290 -9.300 21.054 1.00 98.00 152 ALA A O 1
ATOM 1106 N N . ALA A 1 153 ? -8.440 -7.605 19.844 1.00 98.56 153 ALA A N 1
ATOM 1107 C CA . ALA A 1 153 ? -7.818 -8.435 18.826 1.00 98.56 153 ALA A CA 1
ATOM 1108 C C . ALA A 1 153 ? -6.526 -7.822 18.308 1.00 98.56 153 ALA A C 1
ATOM 1110 O O . ALA A 1 153 ? -6.313 -6.607 18.334 1.00 98.56 153 ALA A O 1
ATOM 1111 N N . ILE A 1 154 ? -5.668 -8.698 17.800 1.00 98.50 154 ILE A N 1
ATOM 1112 C CA . ILE A 1 154 ? -4.450 -8.323 17.102 1.00 98.50 154 ILE A CA 1
ATOM 1113 C C . ILE A 1 154 ? -4.459 -8.906 15.696 1.00 98.50 154 ILE A C 1
ATOM 1115 O O . ILE A 1 154 ? -4.847 -10.053 15.482 1.00 98.50 154 ILE A O 1
ATOM 1119 N N . ARG A 1 155 ? -4.000 -8.112 14.735 1.00 98.50 155 ARG A N 1
ATOM 1120 C CA . ARG A 1 155 ? -3.811 -8.512 13.347 1.00 98.50 155 ARG A CA 1
ATOM 1121 C C . ARG A 1 155 ? -2.370 -8.261 12.946 1.00 98.50 155 ARG A C 1
ATOM 1123 O O . ARG A 1 155 ? -1.863 -7.156 13.134 1.00 98.50 155 ARG A O 1
ATOM 1130 N N . VAL A 1 156 ? -1.719 -9.279 12.401 1.00 98.56 156 VAL A N 1
ATOM 1131 C CA . VAL A 1 156 ? -0.333 -9.221 11.933 1.00 98.56 156 VAL A CA 1
ATOM 1132 C C . VAL A 1 156 ? -0.304 -9.606 10.464 1.00 98.56 156 VAL A C 1
ATOM 1134 O O . VAL A 1 156 ? -0.874 -10.623 10.078 1.00 98.56 156 VAL A O 1
ATOM 1137 N N . VAL A 1 157 ? 0.372 -8.796 9.660 1.00 98.31 157 VAL A N 1
ATOM 1138 C CA . VAL A 1 157 ? 0.573 -8.994 8.226 1.00 98.31 157 VAL A CA 1
ATOM 1139 C C . VAL A 1 157 ? 2.068 -8.954 7.947 1.00 98.31 157 VAL A C 1
ATOM 1141 O O . VAL A 1 157 ? 2.773 -8.103 8.489 1.00 98.31 157 VAL A O 1
ATOM 1144 N N . GLY A 1 158 ? 2.550 -9.851 7.096 1.00 97.94 158 GLY A N 1
ATOM 1145 C CA . GLY A 1 158 ? 3.922 -9.864 6.604 1.00 97.94 158 GLY A CA 1
ATOM 1146 C C . GLY A 1 158 ? 3.949 -10.183 5.119 1.00 97.94 158 GLY A C 1
ATOM 1147 O O . GLY A 1 158 ? 3.155 -10.994 4.642 1.00 97.94 158 GLY A O 1
ATOM 1148 N N . LEU A 1 159 ? 4.856 -9.540 4.391 1.00 96.12 159 LEU A N 1
ATOM 1149 C CA . LEU A 1 159 ? 5.027 -9.761 2.963 1.00 96.12 159 LEU A CA 1
ATOM 1150 C C . LEU A 1 159 ? 6.485 -9.621 2.540 1.00 96.12 159 LEU A C 1
ATOM 1152 O O . LEU A 1 159 ? 7.218 -8.765 3.038 1.00 96.12 159 LEU A O 1
ATOM 1156 N N . GLN A 1 160 ? 6.864 -10.441 1.571 1.00 96.94 160 GLN A N 1
ATOM 1157 C CA . GLN A 1 160 ? 8.043 -10.254 0.743 1.00 96.94 160 GLN A CA 1
ATOM 1158 C C . GLN A 1 160 ? 7.636 -10.415 -0.720 1.00 96.94 160 GLN A C 1
ATOM 1160 O O . GLN A 1 160 ? 6.790 -11.250 -1.041 1.00 96.94 160 GLN A O 1
ATOM 1165 N N . GLN A 1 161 ? 8.229 -9.613 -1.589 1.00 94.94 161 GLN A N 1
ATOM 1166 C CA . GLN A 1 161 ? 7.972 -9.655 -3.019 1.00 94.94 161 GLN A CA 1
ATOM 1167 C C . GLN A 1 161 ? 9.229 -9.257 -3.779 1.00 94.94 161 GLN A C 1
ATOM 1169 O O . GLN A 1 161 ? 9.971 -8.364 -3.350 1.00 94.94 161 GLN A O 1
ATOM 1174 N N . PHE A 1 162 ? 9.467 -9.927 -4.894 1.00 94.00 162 PHE A N 1
ATOM 1175 C CA . PHE A 1 162 ? 10.455 -9.560 -5.883 1.00 94.00 162 PHE A CA 1
ATOM 1176 C C . PHE A 1 162 ? 9.785 -9.427 -7.245 1.00 94.00 162 PHE A C 1
ATOM 1178 O O . PHE A 1 162 ? 9.270 -10.402 -7.787 1.00 94.00 162 PHE A O 1
ATOM 1185 N N . ASP A 1 163 ? 9.853 -8.217 -7.784 1.00 91.75 163 ASP A N 1
ATOM 1186 C CA . ASP A 1 163 ? 9.471 -7.892 -9.148 1.00 91.75 163 ASP A CA 1
ATOM 1187 C C . ASP A 1 163 ? 10.764 -7.715 -9.949 1.00 91.75 163 ASP A C 1
ATOM 1189 O O . ASP A 1 163 ? 11.595 -6.845 -9.654 1.00 91.75 163 ASP A O 1
ATOM 1193 N N . SER A 1 164 ? 10.981 -8.572 -10.936 1.00 91.75 164 SER A N 1
ATOM 1194 C CA . SER A 1 164 ? 12.092 -8.454 -11.858 1.00 91.75 164 SER A CA 1
ATOM 1195 C C . SER A 1 164 ? 11.881 -7.255 -12.782 1.00 91.75 164 SER A C 1
ATOM 1197 O O . SER A 1 164 ? 10.769 -6.881 -13.157 1.00 91.75 164 SER A O 1
ATOM 1199 N N . GLY A 1 165 ? 12.989 -6.603 -13.125 1.00 88.75 165 GLY A N 1
ATOM 1200 C CA . GLY A 1 165 ? 12.971 -5.551 -14.128 1.00 88.75 165 GLY A CA 1
ATOM 1201 C C . GLY A 1 165 ? 12.779 -6.154 -15.511 1.00 88.75 165 GLY A C 1
ATOM 1202 O O . GLY A 1 165 ? 13.003 -7.340 -15.713 1.00 88.75 165 GLY A O 1
ATOM 1203 N N . TYR A 1 166 ? 12.411 -5.332 -16.484 1.00 85.69 166 TYR A N 1
ATOM 1204 C CA . TYR A 1 166 ? 12.224 -5.781 -17.866 1.00 85.69 166 TYR A CA 1
ATOM 1205 C C . TYR A 1 166 ? 13.400 -5.416 -18.779 1.00 85.69 166 TYR A C 1
ATOM 1207 O O . TYR A 1 166 ? 13.458 -5.875 -19.922 1.00 85.69 166 TYR A O 1
ATOM 1215 N N . ALA A 1 167 ? 14.307 -4.551 -18.317 1.00 86.81 167 ALA A N 1
ATOM 1216 C CA . ALA A 1 167 ? 15.393 -4.022 -19.124 1.00 86.81 167 ALA A CA 1
ATOM 1217 C C . ALA A 1 167 ? 16.756 -4.636 -18.775 1.00 86.81 167 ALA A C 1
ATOM 1219 O O . ALA A 1 167 ? 16.988 -5.158 -17.684 1.00 86.81 167 ALA A O 1
ATOM 1220 N N . GLN A 1 168 ? 17.690 -4.542 -19.715 1.00 86.62 168 GLN A N 1
ATOM 1221 C CA . GLN A 1 168 ? 19.068 -4.999 -19.577 1.00 86.62 168 GLN A CA 1
ATOM 1222 C C . GLN A 1 168 ? 20.027 -3.820 -19.759 1.00 86.62 168 GLN A C 1
ATOM 1224 O O . GLN A 1 168 ? 19.731 -2.872 -20.479 1.00 86.62 168 GLN A O 1
ATOM 1229 N N . ASP A 1 169 ? 21.194 -3.884 -19.120 1.00 82.94 169 ASP A N 1
ATOM 1230 C CA . ASP A 1 169 ? 22.309 -2.953 -19.323 1.00 82.94 169 ASP A CA 1
ATOM 1231 C C . ASP A 1 169 ? 23.499 -3.726 -19.899 1.00 82.94 169 ASP A C 1
ATOM 1233 O O . ASP A 1 169 ? 24.337 -4.233 -19.138 1.00 82.94 169 ASP A O 1
ATOM 1237 N N . PRO A 1 170 ? 23.585 -3.849 -21.243 1.00 79.94 170 PRO A N 1
ATOM 1238 C CA . PRO A 1 170 ? 24.651 -4.595 -21.907 1.00 79.94 170 PRO A CA 1
ATOM 1239 C C . PRO A 1 170 ? 26.040 -4.015 -21.631 1.00 79.94 170 PRO A C 1
ATOM 1241 O O . PRO A 1 170 ? 27.017 -4.759 -21.578 1.00 79.94 170 PRO A O 1
ATOM 1244 N N . THR A 1 171 ? 26.134 -2.698 -21.416 1.00 80.12 171 THR A N 1
ATOM 1245 C CA . THR A 1 171 ? 27.397 -1.982 -21.186 1.00 80.12 171 THR A CA 1
ATOM 1246 C C . THR A 1 171 ? 28.072 -2.426 -19.889 1.00 80.12 171 THR A C 1
ATOM 1248 O O . THR A 1 171 ? 29.297 -2.522 -19.835 1.00 80.12 171 THR A O 1
ATOM 1251 N N . HIS A 1 172 ? 27.286 -2.744 -18.857 1.00 78.88 172 HIS A N 1
ATOM 1252 C CA . HIS A 1 172 ? 27.789 -3.237 -17.568 1.00 78.88 172 HIS A CA 1
ATOM 1253 C C . HIS A 1 172 ? 27.428 -4.701 -17.282 1.00 78.88 172 HIS A C 1
ATOM 1255 O O . HIS A 1 172 ? 27.693 -5.189 -16.183 1.00 78.88 172 HIS A O 1
ATOM 1261 N N . GLY A 1 173 ? 26.814 -5.395 -18.245 1.00 79.62 173 GLY A N 1
ATOM 1262 C CA . GLY A 1 173 ? 26.373 -6.782 -18.113 1.00 79.62 173 GLY A CA 1
ATOM 1263 C C . GLY A 1 173 ? 25.301 -7.005 -17.041 1.00 79.62 173 GLY A C 1
ATOM 1264 O O . GLY A 1 173 ? 25.258 -8.087 -16.455 1.00 79.62 173 GLY A O 1
ATOM 1265 N N . ARG A 1 174 ? 24.463 -6.002 -16.741 1.00 80.69 174 ARG A N 1
ATOM 1266 C CA . ARG A 1 174 ? 23.380 -6.137 -15.751 1.00 80.69 174 ARG A CA 1
ATOM 1267 C C . ARG A 1 174 ? 22.085 -6.571 -16.429 1.00 80.69 174 ARG A C 1
ATOM 1269 O O . ARG A 1 174 ? 21.792 -6.159 -17.547 1.00 80.69 174 ARG A O 1
ATOM 1276 N N . LYS A 1 175 ? 21.302 -7.374 -15.719 1.00 83.56 175 LYS A N 1
ATOM 1277 C CA . LYS A 1 175 ? 19.939 -7.776 -16.087 1.00 83.56 175 LYS A CA 1
ATOM 1278 C C . LYS A 1 175 ? 18.958 -7.236 -15.047 1.00 83.56 175 LYS A C 1
ATOM 1280 O O . LYS A 1 175 ? 19.403 -6.748 -14.007 1.00 83.56 175 LYS A O 1
ATOM 1285 N N . ASP A 1 176 ? 17.662 -7.323 -15.333 1.00 85.06 176 ASP A N 1
ATOM 1286 C CA . ASP A 1 176 ? 16.587 -6.906 -14.424 1.00 85.06 176 ASP A CA 1
ATOM 1287 C C . ASP A 1 176 ? 16.679 -5.425 -14.011 1.00 85.06 176 ASP A C 1
ATOM 1289 O O . ASP A 1 176 ? 16.436 -5.051 -12.860 1.00 85.06 176 ASP A O 1
ATOM 1293 N N . VAL A 1 177 ? 17.051 -4.556 -14.953 1.00 86.94 177 VAL A N 1
ATOM 1294 C CA . VAL A 1 177 ? 16.961 -3.101 -14.787 1.00 86.94 177 VAL A CA 1
ATOM 1295 C C . VAL A 1 177 ? 15.478 -2.731 -14.698 1.00 86.94 177 VAL A C 1
ATOM 1297 O O . VAL A 1 177 ? 14.684 -3.116 -15.558 1.00 86.94 177 VAL A O 1
ATOM 1300 N N . GLY A 1 178 ? 15.115 -2.020 -13.633 1.00 87.19 178 GLY A N 1
ATOM 1301 C CA . GLY A 1 178 ? 13.732 -1.786 -13.212 1.00 87.19 178 GLY A CA 1
ATOM 1302 C C . GLY A 1 178 ? 13.238 -2.769 -12.142 1.00 87.19 178 GLY A C 1
ATOM 1303 O O . GLY A 1 178 ? 12.057 -2.761 -11.825 1.00 87.19 178 GLY A O 1
ATOM 1304 N N . SER A 1 179 ? 14.102 -3.622 -11.579 1.00 91.06 179 SER A N 1
ATOM 1305 C CA . SER A 1 179 ? 13.692 -4.567 -10.528 1.00 91.06 179 SER A CA 1
ATOM 1306 C C . SER A 1 179 ? 13.417 -3.888 -9.193 1.00 91.06 179 SER A C 1
ATOM 1308 O O . SER A 1 179 ? 14.035 -2.873 -8.854 1.00 91.06 179 SER A O 1
ATOM 1310 N N . ALA A 1 180 ? 12.545 -4.503 -8.396 1.00 91.88 180 ALA A N 1
ATOM 1311 C CA . ALA A 1 180 ? 12.221 -4.096 -7.040 1.00 91.88 180 ALA A CA 1
ATOM 1312 C C . ALA A 1 180 ? 12.097 -5.294 -6.102 1.00 91.88 180 ALA A C 1
ATOM 1314 O O . ALA A 1 180 ? 11.481 -6.308 -6.410 1.00 91.88 180 ALA A O 1
ATOM 1315 N N . ARG A 1 181 ? 12.657 -5.154 -4.903 1.00 93.69 181 ARG A N 1
ATOM 1316 C CA . ARG A 1 181 ? 12.428 -6.061 -3.783 1.00 93.69 181 ARG A CA 1
ATOM 1317 C C . ARG A 1 181 ? 11.699 -5.312 -2.686 1.00 93.69 181 ARG A C 1
ATOM 1319 O O . ARG A 1 181 ? 12.242 -4.353 -2.135 1.00 93.69 181 ARG A O 1
ATOM 1326 N N . THR A 1 182 ? 10.513 -5.789 -2.347 1.00 93.94 182 THR A N 1
ATOM 1327 C CA . THR A 1 182 ? 9.664 -5.227 -1.303 1.00 93.94 182 THR A CA 1
ATOM 1328 C C . THR A 1 182 ? 9.646 -6.163 -0.104 1.00 93.94 182 THR A C 1
ATOM 1330 O O . THR A 1 182 ? 9.369 -7.352 -0.232 1.00 93.94 182 THR A O 1
ATOM 1333 N N . LEU A 1 183 ? 9.931 -5.624 1.077 1.00 96.38 183 LEU A N 1
ATOM 1334 C CA . LEU A 1 183 ? 9.736 -6.296 2.358 1.00 96.38 183 LEU A CA 1
ATOM 1335 C C . LEU A 1 183 ? 8.838 -5.412 3.212 1.00 96.38 183 LEU A C 1
ATOM 1337 O O . LEU A 1 183 ? 9.121 -4.225 3.378 1.00 96.38 183 LEU A O 1
ATOM 1341 N N . GLY A 1 184 ? 7.772 -5.973 3.765 1.00 95.56 184 GLY A N 1
ATOM 1342 C CA . GLY A 1 184 ? 6.826 -5.193 4.545 1.00 95.56 184 GLY A CA 1
ATOM 1343 C C . GLY A 1 184 ? 6.125 -5.987 5.629 1.00 95.56 184 GLY A C 1
ATOM 1344 O O . GLY A 1 184 ? 6.110 -7.219 5.640 1.00 95.56 184 GLY A O 1
ATOM 1345 N N . GLY A 1 185 ? 5.529 -5.251 6.555 1.00 96.88 185 GLY A N 1
ATOM 1346 C CA . GLY A 1 185 ? 4.701 -5.815 7.599 1.00 96.88 185 GLY A CA 1
ATOM 1347 C C . GLY A 1 185 ? 3.820 -4.773 8.266 1.00 96.88 185 GLY A C 1
ATOM 1348 O O . GLY A 1 185 ? 4.132 -3.581 8.306 1.00 96.88 185 GLY A O 1
ATOM 1349 N N . ARG A 1 186 ? 2.708 -5.252 8.815 1.00 97.06 186 ARG A N 1
ATOM 1350 C CA . ARG A 1 186 ? 1.764 -4.461 9.598 1.00 97.06 186 ARG A CA 1
ATOM 1351 C C . ARG A 1 186 ? 1.431 -5.201 10.879 1.00 97.06 186 ARG A C 1
ATOM 1353 O O . ARG A 1 186 ? 1.189 -6.404 10.855 1.00 97.06 186 ARG A O 1
ATOM 1360 N N . ILE A 1 187 ? 1.360 -4.476 11.982 1.00 98.19 187 ILE A N 1
ATOM 1361 C CA . ILE A 1 187 ? 0.744 -4.951 13.216 1.00 98.19 187 ILE A CA 1
ATOM 1362 C C . ILE A 1 187 ? -0.322 -3.950 13.635 1.00 98.19 187 ILE A C 1
ATOM 1364 O O . ILE A 1 187 ? -0.075 -2.746 13.677 1.00 98.19 187 ILE A O 1
ATOM 1368 N N . SER A 1 188 ? -1.514 -4.453 13.919 1.00 98.00 188 SER A N 1
ATOM 1369 C CA . SER A 1 188 ? -2.660 -3.656 14.333 1.00 98.00 188 SER A CA 1
ATOM 1370 C C . SER A 1 188 ? -3.286 -4.290 15.561 1.00 98.00 188 SER A C 1
ATOM 1372 O O . SER A 1 188 ? -3.533 -5.491 15.586 1.00 98.00 188 SER A O 1
ATOM 1374 N N . PHE A 1 189 ? -3.554 -3.481 16.572 1.00 98.25 189 PHE A N 1
ATOM 1375 C CA . PHE A 1 189 ? -4.260 -3.871 17.781 1.00 98.25 189 PHE A CA 1
ATOM 1376 C C . PHE A 1 189 ? -5.543 -3.056 17.877 1.00 98.25 189 PHE A C 1
ATOM 1378 O O . PHE A 1 189 ? -5.517 -1.847 17.657 1.00 98.25 189 PHE A O 1
ATOM 1385 N N . LEU A 1 190 ? -6.648 -3.716 18.196 1.00 98.19 190 LEU A N 1
ATOM 1386 C CA . LEU A 1 190 ? -7.939 -3.091 18.443 1.00 98.19 190 LEU A CA 1
ATOM 1387 C C . LEU A 1 190 ? -8.417 -3.522 19.822 1.00 98.19 190 LEU A C 1
ATOM 1389 O O . LEU A 1 190 ? -8.383 -4.713 20.131 1.00 98.19 190 LEU A O 1
ATOM 1393 N N . ALA A 1 191 ? -8.872 -2.566 20.622 1.00 98.00 191 ALA A N 1
ATOM 1394 C CA . ALA A 1 191 ? -9.518 -2.824 21.896 1.00 98.00 191 ALA A CA 1
ATOM 1395 C C . ALA A 1 191 ? -10.797 -2.005 22.029 1.00 98.00 191 ALA A C 1
ATOM 1397 O O . ALA A 1 191 ? -10.758 -0.778 21.953 1.00 98.00 191 ALA A O 1
ATOM 1398 N N . GLN A 1 192 ? -11.894 -2.694 22.311 1.00 97.00 192 GLN A N 1
ATOM 1399 C CA . GLN A 1 192 ? -13.126 -2.100 22.792 1.00 97.00 192 GLN A CA 1
ATOM 1400 C C . GLN A 1 192 ? -13.008 -1.913 24.307 1.00 97.00 192 GLN A C 1
ATOM 1402 O O . GLN A 1 192 ? -13.028 -2.869 25.088 1.00 97.00 192 GLN A O 1
ATOM 1407 N N . ILE A 1 193 ? -12.836 -0.665 24.731 1.00 95.31 193 ILE A N 1
ATOM 1408 C CA . ILE A 1 193 ? -12.686 -0.305 26.144 1.00 95.31 193 ILE A CA 1
ATOM 1409 C C . ILE A 1 193 ? -14.036 -0.428 26.861 1.00 95.31 193 ILE A C 1
ATOM 1411 O O . ILE A 1 193 ? -14.102 -0.892 28.001 1.00 95.31 193 ILE A O 1
ATOM 1415 N N . ASN A 1 194 ? -15.109 -0.020 26.184 1.00 92.44 194 ASN A N 1
ATOM 1416 C CA . ASN A 1 194 ? -16.507 -0.178 26.580 1.00 92.44 194 ASN A CA 1
ATOM 1417 C C . ASN A 1 194 ? -17.403 -0.115 25.326 1.00 92.44 194 ASN A C 1
ATOM 1419 O O . ASN A 1 194 ? -16.888 0.014 24.224 1.00 92.44 194 ASN A O 1
ATOM 1423 N N . GLU A 1 195 ? -18.726 -0.182 25.489 1.00 90.06 195 GLU A N 1
ATOM 1424 C CA . GLU A 1 195 ? -19.696 -0.195 24.374 1.00 90.06 195 GLU A CA 1
ATOM 1425 C C . GLU A 1 195 ? -19.612 1.029 23.439 1.00 90.06 195 GLU A C 1
ATOM 1427 O O . GLU A 1 195 ? -20.051 0.957 22.293 1.00 90.06 195 GLU A O 1
ATOM 1432 N N . ASP A 1 196 ? -19.015 2.128 23.904 1.00 93.38 196 ASP A N 1
ATOM 1433 C CA . ASP A 1 196 ? -18.949 3.395 23.182 1.00 93.38 196 ASP A CA 1
ATOM 1434 C C . ASP A 1 196 ? -17.535 3.741 22.694 1.00 93.38 196 ASP A C 1
ATOM 1436 O O . ASP A 1 196 ? -17.397 4.627 21.854 1.00 93.38 196 ASP A O 1
ATOM 1440 N N . VAL A 1 197 ? -16.479 3.116 23.227 1.00 94.81 197 VAL A N 1
ATOM 1441 C CA . VAL A 1 197 ? -15.086 3.546 23.017 1.00 94.81 197 VAL A CA 1
ATOM 1442 C C . VAL A 1 197 ? -14.218 2.409 22.502 1.00 94.81 197 VAL A C 1
ATOM 1444 O O . VAL A 1 197 ? -13.918 1.464 23.238 1.00 94.81 197 VAL A O 1
ATOM 1447 N N . ASP A 1 198 ? -13.698 2.600 21.293 1.00 96.00 198 ASP A N 1
ATOM 1448 C CA . ASP A 1 198 ? -12.721 1.729 20.653 1.00 96.00 198 ASP A CA 1
ATOM 1449 C C . ASP A 1 198 ? -11.379 2.450 20.501 1.00 96.00 198 ASP A C 1
ATOM 1451 O O . ASP A 1 198 ? -11.308 3.629 20.150 1.00 96.00 198 ASP A O 1
ATOM 1455 N N . ILE A 1 199 ? -10.287 1.729 20.742 1.00 96.75 199 ILE A N 1
ATOM 1456 C CA . ILE A 1 199 ? -8.925 2.212 20.524 1.00 96.75 199 ILE A CA 1
ATOM 1457 C C . ILE A 1 199 ? -8.229 1.273 19.550 1.00 96.75 199 ILE A C 1
ATOM 1459 O O . ILE A 1 199 ? -8.081 0.079 19.819 1.00 96.75 199 ILE A O 1
ATOM 1463 N N . ARG A 1 200 ? -7.742 1.826 18.438 1.00 96.69 200 ARG A N 1
ATOM 1464 C CA . ARG A 1 200 ? -6.935 1.115 17.449 1.00 96.69 200 ARG A CA 1
ATOM 1465 C C . ARG A 1 200 ? -5.525 1.675 17.418 1.00 96.69 200 ARG A C 1
ATOM 1467 O O . ARG A 1 200 ? -5.329 2.860 17.188 1.00 96.69 200 ARG A O 1
ATOM 1474 N N . LEU A 1 201 ? -4.535 0.811 17.584 1.00 97.50 201 LEU A N 1
ATOM 1475 C CA . LEU A 1 201 ? -3.123 1.134 17.399 1.00 97.50 201 LEU A CA 1
ATOM 1476 C C . LEU A 1 201 ? -2.609 0.375 16.182 1.00 97.50 201 LEU A C 1
ATOM 1478 O O . LEU A 1 201 ? -2.967 -0.784 15.982 1.00 97.50 201 LEU A O 1
ATOM 1482 N N . SER A 1 202 ? -1.797 1.002 15.340 1.00 96.56 202 SER A N 1
ATOM 1483 C CA . SER A 1 202 ? -1.218 0.340 14.170 1.00 96.56 202 SER A CA 1
ATOM 1484 C C . SER A 1 202 ? 0.202 0.814 13.895 1.00 96.56 202 SER A C 1
ATOM 1486 O O . SER A 1 202 ? 0.531 1.986 14.058 1.00 96.56 202 SER A O 1
ATOM 1488 N N . ALA A 1 203 ? 1.041 -0.122 13.465 1.00 96.50 203 ALA A N 1
ATOM 1489 C CA . ALA A 1 203 ? 2.374 0.137 12.954 1.00 96.50 203 ALA A CA 1
ATOM 1490 C C . ALA A 1 203 ? 2.532 -0.575 11.610 1.00 96.50 203 ALA A C 1
ATOM 1492 O O . ALA A 1 203 ? 2.304 -1.781 11.504 1.00 96.50 203 ALA A O 1
ATOM 1493 N N . TYR A 1 204 ? 2.915 0.182 10.592 1.00 94.62 204 TYR A N 1
ATOM 1494 C CA . TYR A 1 204 ? 3.156 -0.277 9.234 1.00 94.6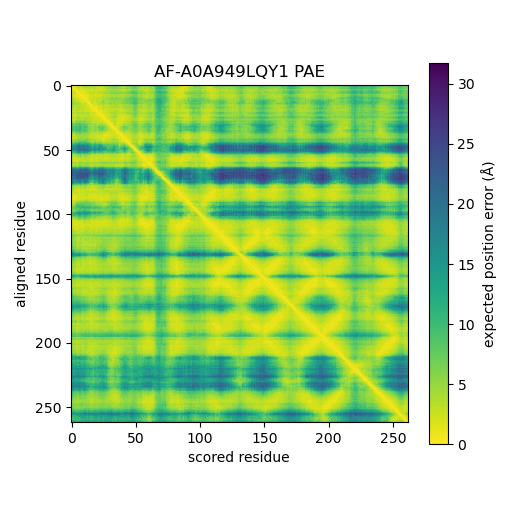2 204 TYR A CA 1
ATOM 1495 C C . TYR A 1 204 ? 4.590 0.052 8.849 1.00 94.62 204 TYR A C 1
ATOM 1497 O O . TYR A 1 204 ? 5.020 1.197 8.989 1.00 94.62 204 TYR A O 1
ATOM 1505 N N . LEU A 1 205 ? 5.319 -0.943 8.357 1.00 94.38 205 LEU A N 1
ATOM 1506 C CA . LEU A 1 205 ? 6.700 -0.814 7.917 1.00 94.38 205 LEU A CA 1
ATOM 1507 C C . LEU A 1 205 ? 6.827 -1.434 6.529 1.00 94.38 205 LEU A C 1
ATOM 1509 O O . LEU A 1 205 ? 6.417 -2.573 6.325 1.00 94.38 205 LEU A O 1
ATOM 1513 N N . GLN A 1 206 ? 7.429 -0.716 5.589 1.00 92.69 206 GLN A N 1
ATOM 1514 C CA . GLN A 1 206 ? 7.752 -1.246 4.270 1.00 92.69 206 GLN A CA 1
ATOM 1515 C C . GLN A 1 206 ? 9.082 -0.679 3.787 1.00 92.69 206 GLN A C 1
ATOM 1517 O O . GLN A 1 206 ? 9.315 0.523 3.874 1.00 92.69 206 GLN A O 1
ATOM 1522 N N . GLY A 1 207 ? 9.940 -1.543 3.255 1.00 92.25 207 GLY A N 1
ATOM 1523 C CA . GLY A 1 207 ? 11.147 -1.177 2.529 1.00 92.25 207 GLY A CA 1
ATOM 1524 C C . GLY A 1 207 ? 11.080 -1.696 1.099 1.00 92.25 207 GLY A C 1
ATOM 1525 O O . GLY A 1 207 ? 10.764 -2.863 0.882 1.00 92.25 207 GLY A O 1
ATOM 1526 N N . ILE A 1 208 ? 11.403 -0.835 0.140 1.00 90.69 208 ILE A N 1
ATOM 1527 C CA . ILE A 1 208 ? 11.577 -1.177 -1.269 1.00 90.69 208 ILE A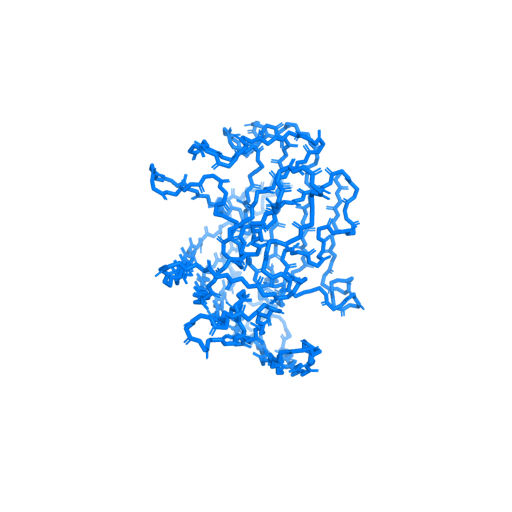 CA 1
ATOM 1528 C C . ILE A 1 208 ? 13.023 -0.873 -1.646 1.00 90.69 208 ILE A C 1
ATOM 1530 O O . ILE A 1 208 ? 13.475 0.267 -1.527 1.00 90.69 208 ILE A O 1
ATOM 1534 N N . SER A 1 209 ? 13.741 -1.894 -2.105 1.00 91.75 209 SER A N 1
ATOM 1535 C CA . SER A 1 209 ? 15.048 -1.755 -2.742 1.00 91.75 209 SER A CA 1
ATOM 1536 C C . SER A 1 209 ? 14.895 -2.021 -4.224 1.00 91.75 209 SER A C 1
ATOM 1538 O O . SER A 1 209 ? 14.575 -3.144 -4.604 1.00 91.75 209 SER A O 1
ATOM 1540 N N . ALA A 1 210 ? 15.153 -1.017 -5.051 1.00 89.75 210 ALA A N 1
ATOM 1541 C CA . ALA A 1 210 ? 15.043 -1.131 -6.495 1.00 89.75 210 ALA A CA 1
ATOM 1542 C C . ALA A 1 210 ? 16.364 -0.813 -7.196 1.00 89.75 210 ALA A C 1
ATOM 1544 O O . ALA A 1 210 ? 17.253 -0.154 -6.647 1.00 89.75 210 ALA A O 1
ATOM 1545 N N . MET A 1 211 ? 16.498 -1.325 -8.415 1.00 87.62 211 MET A N 1
ATOM 1546 C CA . MET A 1 211 ? 17.670 -1.134 -9.257 1.00 87.62 211 MET A CA 1
ATOM 1547 C C . MET A 1 211 ? 17.242 -0.694 -10.648 1.00 87.62 211 MET A C 1
ATOM 1549 O O . MET A 1 211 ? 16.545 -1.426 -11.340 1.00 87.62 211 MET A O 1
ATOM 1553 N N . GLY A 1 212 ? 17.747 0.452 -11.098 1.00 80.81 212 GLY A N 1
ATOM 1554 C CA . GLY A 1 212 ? 17.465 0.959 -12.436 1.00 80.81 212 GLY A CA 1
ATOM 1555 C C . GLY A 1 212 ? 16.260 1.890 -12.480 1.00 80.81 212 GLY A C 1
ATOM 1556 O O . GLY A 1 212 ? 15.691 2.262 -11.455 1.00 80.81 212 GLY A O 1
ATOM 1557 N N . SER A 1 213 ? 15.903 2.296 -13.692 1.00 77.56 213 SER A N 1
ATOM 1558 C CA . SER A 1 213 ? 14.775 3.180 -13.952 1.00 77.56 213 SER A CA 1
ATOM 1559 C C . SER A 1 213 ? 13.969 2.679 -15.145 1.00 77.56 213 SER A C 1
ATOM 1561 O O . SER A 1 213 ? 14.489 1.975 -16.012 1.00 77.56 213 SER A O 1
ATOM 1563 N N . ASP A 1 214 ? 12.701 3.075 -15.211 1.00 75.50 214 ASP A N 1
ATOM 1564 C CA . ASP A 1 214 ? 11.793 2.658 -16.290 1.00 75.50 214 ASP A CA 1
ATOM 1565 C C . ASP A 1 214 ? 11.868 3.600 -17.507 1.00 75.50 214 ASP A C 1
ATOM 1567 O O . ASP A 1 214 ? 10.958 3.678 -18.335 1.00 75.50 214 ASP A O 1
ATOM 1571 N N . VAL A 1 215 ? 12.958 4.365 -17.622 1.00 76.75 215 VAL A N 1
ATOM 1572 C CA . VAL A 1 215 ? 13.159 5.348 -18.688 1.00 76.75 215 VAL A CA 1
ATOM 1573 C C . VAL A 1 215 ? 14.183 4.855 -19.700 1.00 76.75 215 VAL A C 1
ATOM 1575 O O . VAL A 1 215 ? 15.279 4.423 -19.366 1.00 76.75 215 VAL A O 1
ATOM 1578 N N . ALA A 1 216 ? 13.828 4.975 -20.977 1.00 78.31 216 ALA A N 1
ATOM 1579 C CA . ALA A 1 216 ? 14.725 4.700 -22.088 1.00 78.31 216 ALA A CA 1
ATOM 1580 C C . ALA A 1 216 ? 15.090 6.005 -22.799 1.00 78.31 216 ALA A C 1
ATOM 1582 O O . ALA A 1 216 ? 14.222 6.827 -23.113 1.00 78.31 216 ALA A O 1
ATOM 1583 N N . LEU A 1 217 ? 16.376 6.176 -23.108 1.00 78.62 217 LEU A N 1
ATOM 1584 C CA . LEU A 1 217 ? 16.816 7.24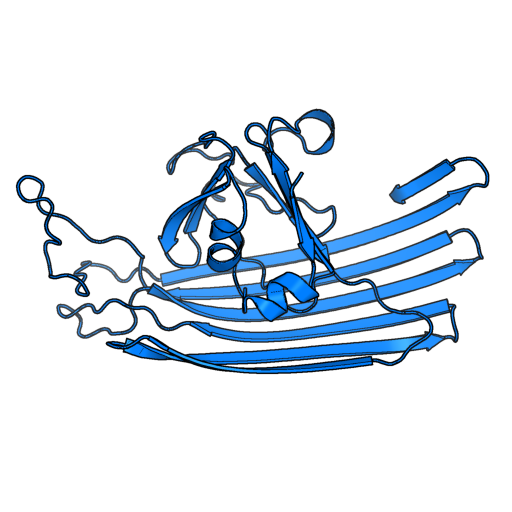1 -24.002 1.00 78.62 217 LEU A CA 1
ATOM 1585 C C . LEU A 1 217 ? 16.287 6.960 -25.411 1.00 78.62 217 LEU A C 1
ATOM 1587 O O . LEU A 1 217 ? 16.398 5.842 -25.916 1.00 78.62 217 LEU A O 1
ATOM 1591 N N . ARG A 1 218 ? 15.714 7.981 -26.047 1.00 82.50 218 ARG A N 1
ATOM 1592 C CA . ARG A 1 218 ? 15.189 7.898 -27.412 1.00 82.50 218 ARG A CA 1
ATOM 1593 C C . ARG A 1 218 ? 15.946 8.833 -28.335 1.00 82.50 218 ARG A C 1
ATOM 1595 O O . ARG A 1 218 ? 16.313 9.939 -27.940 1.00 82.50 218 ARG A O 1
ATOM 1602 N N . ASP A 1 219 ? 16.145 8.387 -29.566 1.00 83.00 219 ASP A N 1
ATOM 1603 C CA . ASP A 1 219 ? 16.692 9.225 -30.622 1.00 83.00 219 ASP A CA 1
ATOM 1604 C C . ASP A 1 219 ? 15.723 10.393 -30.913 1.00 83.00 219 ASP A C 1
ATOM 1606 O O . ASP A 1 219 ? 14.518 10.172 -31.076 1.00 83.00 219 ASP A O 1
ATOM 1610 N N . PRO A 1 220 ? 16.205 11.646 -30.955 1.00 83.19 220 PRO A N 1
ATOM 1611 C CA . PRO A 1 220 ? 15.338 12.818 -31.041 1.00 83.19 220 PRO A CA 1
ATOM 1612 C C . PRO A 1 220 ? 14.637 12.979 -32.398 1.00 83.19 220 PRO A C 1
ATOM 1614 O O . PRO A 1 220 ? 13.690 13.757 -32.480 1.00 83.19 220 PRO A O 1
ATOM 1617 N N . VAL A 1 221 ? 15.082 12.276 -33.447 1.00 87.75 221 VAL A N 1
ATOM 1618 C CA . VAL A 1 221 ? 14.533 12.389 -34.809 1.00 87.75 221 VAL A CA 1
ATOM 1619 C C . VAL A 1 221 ? 13.595 11.226 -35.126 1.00 87.75 221 VAL A C 1
ATOM 1621 O O . VAL A 1 221 ? 12.484 11.429 -35.602 1.00 87.75 221 VAL A O 1
ATOM 1624 N N . SER A 1 222 ? 14.039 10.000 -34.869 1.00 87.44 222 SER A N 1
ATOM 1625 C CA . SER A 1 222 ? 13.295 8.768 -35.150 1.00 87.44 222 SER A CA 1
ATOM 1626 C C . SER A 1 222 ? 12.372 8.342 -34.010 1.00 87.44 222 SER A C 1
ATOM 1628 O O . SER A 1 222 ? 11.504 7.497 -34.216 1.00 87.44 222 SER A O 1
ATOM 1630 N N . HIS A 1 223 ? 12.566 8.890 -32.805 1.00 82.62 223 HIS A N 1
ATOM 1631 C CA . HIS A 1 223 ? 11.880 8.499 -31.568 1.00 82.62 223 HIS A CA 1
ATOM 1632 C C . HIS A 1 223 ? 12.047 7.021 -31.177 1.00 82.62 223 HIS A C 1
ATOM 1634 O O . HIS A 1 223 ? 11.388 6.557 -30.241 1.00 82.62 223 HIS A O 1
ATOM 1640 N N . ALA A 1 224 ? 12.937 6.288 -31.851 1.00 83.06 224 ALA A N 1
ATOM 1641 C CA . ALA A 1 224 ? 13.288 4.920 -31.507 1.00 83.06 224 ALA A CA 1
ATOM 1642 C C . ALA A 1 224 ? 14.120 4.889 -30.217 1.00 83.06 224 ALA A C 1
ATOM 1644 O O . ALA A 1 224 ? 14.837 5.841 -29.900 1.00 83.06 224 ALA A O 1
ATOM 1645 N N . ALA A 1 225 ? 14.031 3.790 -29.467 1.00 79.62 225 ALA A N 1
ATOM 1646 C CA . ALA A 1 225 ? 14.886 3.580 -28.304 1.00 79.62 225 ALA A CA 1
ATOM 1647 C C . ALA A 1 225 ? 16.354 3.480 -28.750 1.00 79.62 225 ALA A C 1
ATOM 1649 O O . ALA A 1 225 ? 16.683 2.688 -29.631 1.00 79.62 225 ALA A O 1
ATOM 1650 N N . ALA A 1 226 ? 17.225 4.292 -28.150 1.00 79.75 226 ALA A N 1
ATOM 1651 C CA . ALA A 1 226 ? 18.597 4.492 -28.614 1.00 79.75 226 ALA A CA 1
ATOM 1652 C C . ALA A 1 226 ? 19.487 3.247 -28.455 1.00 79.75 226 ALA A C 1
ATOM 1654 O O . ALA A 1 226 ? 20.432 3.075 -29.218 1.00 79.75 226 ALA A O 1
ATOM 1655 N N . ALA A 1 227 ? 19.185 2.389 -27.478 1.00 77.25 227 ALA A N 1
ATOM 1656 C CA . ALA A 1 227 ? 19.931 1.160 -27.212 1.00 77.25 227 ALA A CA 1
ATOM 1657 C C . ALA A 1 227 ? 19.193 -0.113 -27.665 1.00 77.25 227 ALA A C 1
ATOM 1659 O O . ALA A 1 227 ? 19.800 -1.174 -27.696 1.00 77.25 227 ALA A O 1
ATOM 1660 N N . GLY A 1 228 ? 17.923 -0.010 -28.069 1.00 80.00 228 GLY A N 1
ATOM 1661 C CA . GLY A 1 228 ? 17.041 -1.150 -28.326 1.00 80.00 228 GLY A CA 1
ATOM 1662 C C . GLY A 1 228 ? 15.788 -1.114 -27.443 1.00 80.00 228 GLY A C 1
ATOM 1663 O O . GLY A 1 228 ? 15.699 -0.294 -26.532 1.00 80.00 228 GLY A O 1
ATOM 1664 N N . PRO A 1 229 ? 14.780 -1.961 -27.715 1.00 76.81 229 PRO A N 1
ATOM 1665 C CA . PRO A 1 229 ? 13.493 -1.913 -27.015 1.00 76.81 229 PRO A CA 1
ATOM 1666 C C . PRO A 1 229 ? 13.572 -2.308 -25.531 1.00 76.81 229 PRO A C 1
ATOM 1668 O O . PRO A 1 229 ? 12.765 -1.816 -24.747 1.00 76.81 229 PRO A O 1
ATOM 1671 N N . TYR A 1 230 ? 14.539 -3.150 -25.152 1.00 80.69 230 TYR A N 1
ATOM 1672 C CA . TYR A 1 230 ? 14.735 -3.644 -23.780 1.00 80.69 230 TYR A CA 1
ATOM 1673 C C . TYR A 1 230 ? 16.137 -3.361 -23.232 1.00 80.69 230 TYR A C 1
ATOM 1675 O O . TYR A 1 230 ? 16.473 -3.815 -22.144 1.00 80.69 230 TYR A O 1
ATOM 1683 N N . ASP A 1 231 ? 16.945 -2.588 -23.954 1.00 82.62 231 ASP A N 1
ATOM 1684 C CA . ASP A 1 231 ? 18.310 -2.270 -23.549 1.00 82.62 231 ASP A CA 1
ATOM 1685 C C . ASP A 1 231 ? 18.389 -0.821 -23.068 1.00 82.62 231 ASP A C 1
ATOM 1687 O O . ASP A 1 231 ? 17.832 0.101 -23.670 1.00 82.62 231 ASP A O 1
ATOM 1691 N N . GLN A 1 232 ? 19.108 -0.613 -21.972 1.00 77.50 232 GLN A N 1
ATOM 1692 C CA . GLN A 1 232 ? 19.356 0.683 -21.363 1.00 77.50 232 GLN A CA 1
ATOM 1693 C C . GLN A 1 232 ? 20.824 0.774 -20.963 1.00 77.50 232 GLN A C 1
ATOM 1695 O O . GLN A 1 232 ? 21.326 -0.053 -20.215 1.00 77.50 232 GLN A O 1
ATOM 1700 N N . SER A 1 233 ? 21.524 1.811 -21.413 1.00 72.31 233 SER A N 1
ATOM 1701 C CA . SER A 1 233 ? 22.925 2.018 -21.047 1.00 72.31 233 SER A CA 1
ATOM 1702 C C . SER A 1 233 ? 23.067 3.315 -20.264 1.00 72.31 233 SER A C 1
ATOM 1704 O O . SER A 1 233 ? 23.217 4.390 -20.847 1.00 72.31 233 SER A O 1
ATOM 1706 N N . TYR A 1 234 ? 23.058 3.208 -18.938 1.00 74.00 234 TYR A N 1
ATOM 1707 C CA . TYR A 1 234 ? 23.391 4.313 -18.043 1.00 74.00 234 TYR A CA 1
ATOM 1708 C C . TYR A 1 234 ? 24.818 4.159 -17.526 1.00 74.00 234 TYR A C 1
ATOM 1710 O O . TYR A 1 234 ? 25.215 3.094 -17.069 1.00 74.00 234 TYR A O 1
ATOM 1718 N N . ALA A 1 235 ? 25.598 5.243 -17.564 1.00 70.25 235 ALA A N 1
ATOM 1719 C CA . ALA A 1 235 ? 26.985 5.239 -17.089 1.00 70.25 235 ALA A CA 1
ATOM 1720 C C . ALA A 1 235 ? 27.111 4.968 -15.576 1.00 70.25 235 ALA A C 1
ATOM 1722 O O . ALA A 1 235 ? 28.165 4.550 -15.105 1.00 70.25 235 ALA A O 1
ATOM 1723 N N . LEU A 1 236 ? 26.047 5.225 -14.812 1.00 74.38 236 LEU A N 1
ATOM 1724 C CA . LEU A 1 236 ? 25.992 5.026 -13.368 1.00 74.38 236 LEU A CA 1
ATOM 1725 C C . LEU A 1 236 ? 24.863 4.058 -13.026 1.00 74.38 236 LEU A C 1
ATOM 1727 O O . LEU A 1 236 ? 23.790 4.116 -13.623 1.00 74.38 236 LEU A O 1
ATOM 1731 N N . ALA A 1 237 ? 25.097 3.209 -12.025 1.00 72.56 237 ALA A N 1
ATOM 1732 C CA . ALA A 1 237 ? 24.024 2.433 -11.419 1.00 72.56 237 ALA A CA 1
ATOM 1733 C C . ALA A 1 237 ? 23.012 3.378 -10.754 1.00 72.56 237 ALA A C 1
ATOM 1735 O O . ALA A 1 237 ? 23.397 4.382 -10.150 1.00 72.56 237 ALA A O 1
ATOM 1736 N N . GLN A 1 238 ? 21.730 3.031 -10.840 1.00 78.69 238 GLN A N 1
ATOM 1737 C CA . GLN A 1 238 ? 20.623 3.820 -10.298 1.00 78.69 238 GLN A CA 1
ATOM 1738 C C . GLN A 1 238 ? 19.885 3.025 -9.208 1.00 78.69 238 GLN A C 1
ATOM 1740 O O . GLN A 1 238 ? 18.735 2.642 -9.412 1.00 78.69 238 GLN A O 1
ATOM 1745 N N . PRO A 1 239 ? 20.531 2.691 -8.076 1.00 84.69 239 PRO A N 1
ATOM 1746 C CA . PRO A 1 239 ? 19.825 2.063 -6.971 1.00 84.69 239 PRO A CA 1
ATOM 1747 C C . PRO A 1 239 ? 18.887 3.077 -6.311 1.00 84.69 239 PRO A C 1
ATOM 1749 O O . PRO A 1 239 ? 19.242 4.249 -6.145 1.00 84.69 239 PRO A O 1
ATOM 1752 N N . SER A 1 240 ? 17.724 2.618 -5.868 1.00 83.31 240 SER A N 1
ATOM 1753 C CA . SER A 1 240 ? 16.847 3.399 -5.005 1.00 83.31 240 SER A CA 1
ATOM 1754 C C . SER A 1 240 ? 16.408 2.586 -3.794 1.00 83.31 240 SER A C 1
ATOM 1756 O O . SER A 1 240 ? 16.198 1.375 -3.853 1.00 83.31 240 SER A O 1
ATOM 1758 N N . LEU A 1 241 ? 16.310 3.279 -2.664 1.00 84.94 241 LEU A N 1
ATOM 1759 C CA . LEU A 1 241 ? 15.802 2.741 -1.413 1.00 84.94 241 LEU A CA 1
ATOM 1760 C C . LEU A 1 241 ? 14.673 3.653 -0.957 1.00 84.94 241 LEU A C 1
ATOM 1762 O O . LEU A 1 241 ? 14.878 4.855 -0.779 1.00 84.94 241 LEU A O 1
ATOM 1766 N N . ASN A 1 242 ? 13.490 3.083 -0.776 1.00 84.06 242 ASN A N 1
ATOM 1767 C CA . ASN A 1 242 ? 12.343 3.778 -0.217 1.00 84.06 242 ASN A CA 1
ATOM 1768 C C . ASN A 1 242 ? 11.872 3.015 1.019 1.00 84.06 242 ASN A C 1
ATOM 1770 O O . ASN A 1 242 ? 11.574 1.827 0.937 1.00 84.06 242 ASN A O 1
ATOM 1774 N N . THR A 1 243 ? 11.823 3.694 2.161 1.00 86.19 243 THR A N 1
ATOM 1775 C CA . THR A 1 243 ? 11.337 3.112 3.413 1.00 86.19 243 THR A CA 1
ATOM 1776 C C . THR A 1 243 ? 10.189 3.953 3.935 1.00 86.19 243 THR A C 1
ATOM 1778 O O . THR A 1 243 ? 10.318 5.170 4.075 1.00 86.19 243 THR A O 1
ATOM 1781 N N . VAL A 1 244 ? 9.082 3.294 4.255 1.00 85.38 244 VAL A N 1
ATOM 1782 C CA . VAL A 1 244 ? 7.891 3.889 4.852 1.00 85.38 244 VAL A CA 1
ATOM 1783 C C . VAL A 1 244 ? 7.679 3.274 6.219 1.00 85.38 244 VAL A C 1
ATOM 1785 O O . VAL A 1 244 ? 7.587 2.055 6.350 1.00 85.38 244 VAL A O 1
ATOM 1788 N N . SER A 1 245 ? 7.552 4.138 7.220 1.00 89.81 245 SER A N 1
ATOM 1789 C CA . SER A 1 245 ? 7.165 3.752 8.570 1.00 89.81 245 SER A CA 1
ATOM 1790 C C . SER A 1 245 ? 6.011 4.635 9.012 1.00 89.81 245 SER A C 1
ATOM 1792 O O . SER A 1 245 ? 6.175 5.848 9.138 1.00 89.81 245 SER A O 1
ATOM 1794 N N . VAL A 1 246 ? 4.849 4.033 9.236 1.00 90.56 246 VAL A N 1
ATOM 1795 C CA . VAL A 1 246 ? 3.641 4.724 9.687 1.00 90.56 246 VAL A CA 1
ATOM 1796 C C . VAL A 1 246 ? 3.222 4.139 11.021 1.00 90.56 246 VAL A C 1
ATOM 1798 O O . VAL A 1 246 ? 3.072 2.929 11.159 1.00 90.56 246 VAL A O 1
ATOM 1801 N N . TYR A 1 247 ? 3.015 5.015 11.995 1.00 93.38 247 TYR A N 1
ATOM 1802 C CA . TYR A 1 247 ? 2.466 4.669 13.297 1.00 93.38 247 TYR A CA 1
ATOM 1803 C C . TYR A 1 247 ? 1.211 5.502 13.502 1.00 93.38 247 TYR A C 1
ATOM 1805 O O . TYR A 1 247 ? 1.243 6.718 13.303 1.00 93.38 247 TYR A O 1
ATOM 1813 N N . SER A 1 248 ? 0.118 4.860 13.887 1.00 93.50 248 SER A N 1
ATOM 1814 C CA . SER A 1 248 ? -1.152 5.530 14.137 1.00 93.50 248 SER A CA 1
ATOM 1815 C C . SER A 1 248 ? -1.808 5.004 15.405 1.00 93.50 248 SER A C 1
ATOM 1817 O O . SER A 1 248 ? -1.665 3.838 15.782 1.00 93.50 248 SER A O 1
ATOM 1819 N N . GLY A 1 249 ? -2.520 5.903 16.075 1.00 94.69 249 GLY A N 1
ATOM 1820 C CA . GLY A 1 249 ? -3.447 5.592 17.148 1.00 94.69 249 GLY A CA 1
ATOM 1821 C C . GLY A 1 249 ? -4.745 6.314 16.842 1.00 94.69 249 GLY A C 1
ATOM 1822 O O . GLY A 1 249 ? -4.703 7.509 16.572 1.00 94.69 249 GLY A O 1
ATOM 1823 N N . VAL A 1 250 ? -5.849 5.579 16.832 1.00 93.88 250 VAL A N 1
ATOM 1824 C CA . VAL A 1 250 ? -7.185 6.110 16.575 1.00 93.88 250 VAL A CA 1
ATOM 1825 C C . VAL A 1 250 ? -8.073 5.768 17.757 1.00 93.88 250 VAL A C 1
ATOM 1827 O O . VAL A 1 250 ? -8.089 4.619 18.205 1.00 93.88 250 VAL A O 1
ATOM 1830 N N . ILE A 1 251 ? -8.803 6.758 18.253 1.00 94.38 251 ILE A N 1
ATOM 1831 C CA . ILE A 1 251 ? -9.831 6.595 19.275 1.00 94.38 251 ILE A CA 1
ATOM 1832 C C . ILE A 1 251 ? -11.171 6.921 18.634 1.00 94.38 251 ILE A C 1
ATOM 1834 O O . ILE A 1 251 ? -11.421 8.062 18.246 1.00 94.38 251 ILE A O 1
ATOM 1838 N N . ASP A 1 252 ? -12.029 5.914 18.551 1.00 92.44 252 ASP A N 1
ATOM 1839 C CA . ASP A 1 252 ? -13.409 6.060 18.118 1.00 92.44 252 ASP A CA 1
ATOM 1840 C C . ASP A 1 252 ? -14.308 6.110 19.353 1.00 92.44 252 ASP A C 1
ATOM 1842 O O . ASP A 1 252 ? -14.330 5.181 20.157 1.00 92.44 252 ASP A O 1
ATOM 1846 N N . TRP A 1 253 ? -15.055 7.203 19.503 1.00 92.81 253 TRP A N 1
ATOM 1847 C CA . TRP A 1 253 ? -16.041 7.384 20.561 1.00 92.81 253 TRP A CA 1
ATOM 1848 C C . TRP A 1 253 ? -17.433 7.595 19.963 1.00 92.81 253 TRP A C 1
ATOM 1850 O O . TRP A 1 253 ? -17.733 8.631 19.360 1.00 92.81 253 TRP A O 1
ATOM 1860 N N . ASN A 1 254 ? -18.295 6.602 20.143 1.00 90.00 254 ASN A N 1
ATOM 1861 C CA . ASN A 1 254 ? -19.691 6.620 19.744 1.00 90.00 254 ASN A CA 1
ATOM 1862 C C . ASN A 1 254 ? -20.536 7.243 20.862 1.00 90.00 254 ASN A C 1
ATOM 1864 O O . ASN A 1 254 ? -20.860 6.612 21.860 1.00 90.00 254 ASN A O 1
ATOM 1868 N N . LEU A 1 255 ? -20.914 8.505 20.693 1.00 86.06 255 LEU A N 1
ATOM 1869 C CA . LEU A 1 255 ? -21.954 9.142 21.495 1.00 86.06 255 LEU A CA 1
ATOM 1870 C C . LEU A 1 255 ? -23.311 8.845 20.849 1.00 86.06 255 LEU A C 1
ATOM 1872 O O . LEU A 1 255 ? -23.423 8.776 19.626 1.00 86.06 255 LEU A O 1
ATOM 1876 N N . GLN A 1 256 ? -24.385 8.787 21.640 1.00 85.31 256 GLN A N 1
ATOM 1877 C CA . GLN A 1 256 ? -25.742 8.550 21.110 1.00 85.31 256 GLN A CA 1
ATOM 1878 C C . GLN A 1 256 ? -26.174 9.523 19.992 1.00 85.31 256 GLN A C 1
ATOM 1880 O O . GLN A 1 256 ? -27.093 9.224 19.234 1.00 85.31 256 GLN A O 1
ATOM 1885 N N . TRP A 1 257 ? -25.539 10.694 19.895 1.00 87.06 257 TRP A N 1
ATOM 1886 C CA . TRP A 1 257 ? -25.865 11.755 18.940 1.00 87.06 257 TRP A CA 1
ATOM 1887 C C . TRP A 1 257 ? -24.716 12.115 17.981 1.00 87.06 257 TRP A C 1
ATOM 1889 O O . TRP A 1 257 ? -24.920 12.940 17.091 1.00 87.06 257 TRP A O 1
ATOM 1899 N N . ALA A 1 258 ? -23.520 11.536 18.143 1.00 83.06 258 ALA A N 1
ATOM 1900 C CA . ALA A 1 258 ? -22.360 11.823 17.296 1.00 83.06 258 ALA A CA 1
ATOM 1901 C C . ALA A 1 258 ? -21.294 10.725 17.394 1.00 83.06 258 ALA A C 1
ATOM 1903 O O . ALA A 1 258 ? -21.105 10.133 18.447 1.00 83.06 258 ALA A O 1
ATOM 1904 N N . LYS A 1 259 ? -20.527 10.519 16.323 1.00 80.12 259 LYS A N 1
ATOM 1905 C CA . LYS A 1 259 ? -19.282 9.745 16.372 1.00 80.12 259 LYS A CA 1
ATOM 1906 C C . LYS A 1 259 ? -18.102 10.714 16.357 1.00 80.12 259 LYS A C 1
ATOM 1908 O O . LYS A 1 259 ? -18.019 11.550 15.457 1.00 80.12 259 LYS A O 1
ATOM 1913 N N . LEU A 1 260 ? -17.222 10.613 17.347 1.00 82.94 260 LEU A N 1
ATOM 1914 C CA . LEU A 1 260 ? -15.960 11.345 17.399 1.00 82.94 260 LEU A CA 1
ATOM 1915 C C . LEU A 1 260 ? -14.818 10.378 17.090 1.00 82.94 260 LEU A C 1
ATOM 1917 O O . LEU A 1 260 ? -14.693 9.353 17.749 1.00 82.94 260 LEU A O 1
ATOM 1921 N N . THR A 1 261 ? -13.981 10.732 16.123 1.00 82.00 261 THR A N 1
ATOM 1922 C CA . THR A 1 261 ? -12.760 9.994 15.785 1.00 82.00 261 THR A CA 1
ATOM 1923 C C . THR A 1 261 ? -11.581 10.933 15.999 1.00 82.00 261 THR A C 1
ATOM 1925 O O . THR A 1 261 ? -11.601 12.059 15.493 1.00 82.00 261 THR A O 1
ATOM 1928 N N . SER A 1 262 ? -10.589 10.498 16.774 1.00 75.38 262 SER A N 1
ATOM 1929 C CA . SER A 1 262 ? -9.348 11.238 17.041 1.00 75.38 262 SER A CA 1
ATOM 1930 C C . SER A 1 262 ? -8.120 10.387 16.801 1.00 75.38 262 SER A C 1
ATOM 1932 O O . SER A 1 262 ? -8.228 9.152 16.939 1.00 75.38 262 SER A O 1
#

pLDDT: mean 85.85, std 11.0, range [40.88, 98.62]